Protein AF-A0A453RMB0-F1 (afdb_monomer_lite)

Radius of gyration: 61.31 Å; chains: 1; bounding box: 141×34×158 Å

pLDDT: mean 78.19, std 17.33, range [31.02, 98.12]

Structure (mmCIF, N/CA/C/O backbone):
data_AF-A0A453RMB0-F1
#
_entry.id   AF-A0A453RMB0-F1
#
loop_
_atom_site.group_PDB
_atom_site.id
_atom_site.type_symbol
_atom_site.label_atom_id
_atom_site.label_alt_id
_atom_site.label_comp_id
_atom_site.label_asym_id
_atom_site.label_entity_id
_atom_site.label_seq_id
_atom_site.pdbx_PDB_ins_code
_atom_site.Cartn_x
_atom_site.Cartn_y
_atom_site.Cartn_z
_atom_site.occupancy
_atom_site.B_iso_or_equiv
_atom_site.auth_seq_id
_atom_site.auth_comp_id
_atom_site.auth_asym_id
_atom_site.auth_atom_id
_atom_site.pdbx_PDB_model_num
ATOM 1 N N . MET A 1 1 ? -77.475 -2.002 53.578 1.00 43.16 1 MET A N 1
ATOM 2 C CA . MET A 1 1 ? -76.031 -1.971 53.265 1.00 43.16 1 MET A CA 1
ATOM 3 C C . MET A 1 1 ? -75.316 -1.692 54.575 1.00 43.16 1 MET A C 1
ATOM 5 O O . MET A 1 1 ? -75.636 -0.691 55.203 1.00 43.16 1 MET A O 1
ATOM 9 N N . ALA A 1 2 ? -74.498 -2.629 55.057 1.00 45.00 2 ALA A N 1
ATOM 10 C CA . ALA A 1 2 ? -73.791 -2.502 56.331 1.00 45.00 2 ALA A CA 1
ATOM 11 C C . ALA A 1 2 ? -72.507 -1.696 56.104 1.00 45.00 2 ALA A C 1
ATOM 13 O O . ALA A 1 2 ? -71.718 -2.042 55.230 1.00 45.00 2 ALA A O 1
ATOM 14 N N . VAL A 1 3 ? -72.341 -0.598 56.840 1.00 54.31 3 VAL A N 1
ATOM 15 C CA . VAL A 1 3 ? -71.131 0.230 56.793 1.00 54.31 3 VAL A CA 1
ATOM 16 C C . VAL A 1 3 ? -70.158 -0.338 57.831 1.00 54.31 3 VAL A C 1
ATOM 18 O O . VAL A 1 3 ? -70.545 -0.419 59.001 1.00 54.31 3 VAL A O 1
ATOM 21 N N . PRO A 1 4 ? -68.944 -0.773 57.445 1.00 63.81 4 PRO A N 1
ATOM 22 C CA . PRO A 1 4 ? -67.962 -1.275 58.403 1.00 63.81 4 PRO A CA 1
ATOM 23 C C . PRO A 1 4 ? -67.576 -0.166 59.394 1.00 63.81 4 PRO A C 1
ATOM 25 O O . PRO A 1 4 ? -67.435 0.996 59.009 1.00 63.81 4 PRO A O 1
ATOM 28 N N . GLN A 1 5 ? -67.427 -0.508 60.679 1.00 64.00 5 GLN A N 1
ATOM 29 C CA . GLN A 1 5 ? -66.925 0.442 61.674 1.00 64.00 5 GLN A CA 1
ATOM 30 C C . GLN A 1 5 ? -65.443 0.728 61.401 1.00 64.00 5 GLN A C 1
ATOM 32 O O . GLN A 1 5 ? -64.597 -0.154 61.521 1.00 64.00 5 GLN A O 1
ATOM 37 N N . VAL A 1 6 ? -65.148 1.969 61.024 1.00 72.62 6 VAL A N 1
ATOM 38 C CA . VAL A 1 6 ? -63.803 2.475 60.733 1.00 72.62 6 VAL A CA 1
ATOM 39 C C . VAL A 1 6 ? -63.556 3.727 61.575 1.00 72.62 6 VAL A C 1
ATOM 41 O O . VAL A 1 6 ? -64.503 4.460 61.884 1.00 72.62 6 VAL A O 1
ATOM 44 N N . ASP A 1 7 ? -62.303 3.970 61.972 1.00 79.44 7 ASP A N 1
ATO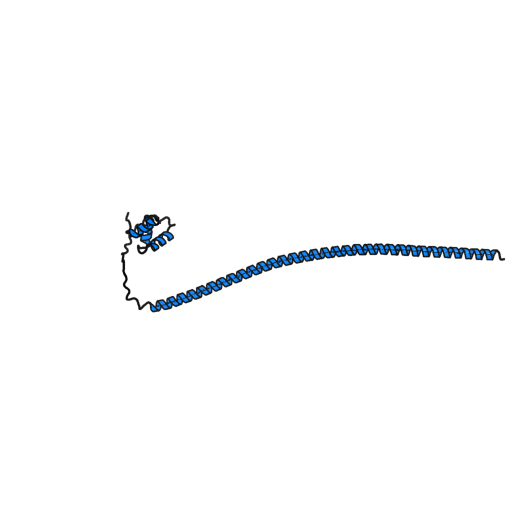M 45 C CA . ASP A 1 7 ? -61.937 5.173 62.722 1.00 79.44 7 ASP A CA 1
ATOM 46 C C . ASP A 1 7 ? -62.197 6.434 61.880 1.00 79.44 7 ASP A C 1
ATOM 48 O O . ASP A 1 7 ? -61.607 6.651 60.819 1.00 79.44 7 ASP A O 1
ATOM 52 N N . LYS A 1 8 ? -63.095 7.288 62.380 1.00 81.06 8 LYS A N 1
ATOM 53 C CA . LYS A 1 8 ? -63.504 8.532 61.719 1.00 81.06 8 LYS A CA 1
ATOM 54 C C . LYS A 1 8 ? -62.361 9.542 61.611 1.00 81.06 8 LYS A C 1
ATOM 56 O O . LYS A 1 8 ? -62.408 10.388 60.724 1.00 81.06 8 LYS A O 1
ATOM 61 N N . LYS A 1 9 ? -61.358 9.479 62.496 1.00 82.88 9 LYS A N 1
ATOM 62 C CA . LYS A 1 9 ? -60.203 10.389 62.466 1.00 82.88 9 LYS A CA 1
ATOM 63 C C . LYS A 1 9 ? -59.282 10.069 61.292 1.00 82.88 9 LYS A C 1
ATOM 65 O O . LYS A 1 9 ? -59.027 10.947 60.475 1.00 82.88 9 LYS A O 1
ATOM 70 N N . MET A 1 10 ? -58.882 8.804 61.158 1.00 82.88 10 MET A N 1
ATOM 71 C CA . MET A 1 10 ? -58.037 8.349 60.046 1.00 82.88 10 MET A CA 1
ATOM 72 C C . MET A 1 10 ? -58.751 8.486 58.698 1.00 82.88 10 MET A C 1
ATOM 74 O O . MET A 1 10 ? -58.134 8.850 57.700 1.00 82.88 10 MET A O 1
ATOM 78 N N . LEU A 1 11 ? -60.068 8.252 58.666 1.00 83.75 11 LEU A N 1
ATOM 79 C CA . LEU A 1 11 ? -60.866 8.483 57.465 1.00 83.75 11 LEU A CA 1
ATOM 80 C C . LEU A 1 11 ? -60.826 9.958 57.029 1.00 83.75 11 LEU A C 1
ATOM 82 O O . LEU A 1 11 ? -60.605 10.233 55.853 1.00 83.75 11 LEU A O 1
ATOM 86 N N . GLY A 1 12 ? -60.977 10.895 57.972 1.00 84.38 12 GLY A N 1
ATOM 87 C CA . GLY A 1 12 ? -60.901 12.330 57.688 1.00 84.38 12 GLY A CA 1
ATOM 88 C C . GLY A 1 12 ? -59.525 12.773 57.185 1.00 84.38 12 GLY A C 1
ATOM 89 O O . GLY A 1 12 ? -59.441 13.595 56.279 1.00 84.38 12 GLY A O 1
ATOM 90 N N . GLU A 1 13 ? -58.440 12.200 57.710 1.00 86.44 13 GLU A N 1
ATOM 91 C CA . GLU A 1 13 ? -57.080 12.481 57.228 1.00 86.44 13 GLU A CA 1
ATOM 92 C C . GLU A 1 13 ? -56.876 12.011 55.779 1.00 86.44 13 GLU A C 1
ATOM 94 O O . GLU A 1 13 ? -56.309 12.744 54.967 1.00 86.44 13 GLU A O 1
ATOM 99 N N . LEU A 1 14 ? -57.396 10.831 55.419 1.00 85.69 14 LEU A N 1
ATOM 100 C CA . LEU A 1 14 ? -57.357 10.320 54.042 1.00 85.69 14 LEU A CA 1
ATOM 101 C C . LEU A 1 14 ? -58.210 11.158 53.080 1.00 85.69 14 LEU A C 1
ATOM 103 O O . LEU A 1 14 ? -57.798 11.388 51.943 1.00 85.69 14 LEU A O 1
ATOM 107 N N . GLU A 1 15 ? -59.358 11.664 53.533 1.00 86.62 15 GLU A N 1
ATOM 108 C CA . GLU A 1 15 ? -60.186 12.591 52.751 1.00 86.62 15 GLU A CA 1
ATOM 109 C C . GLU A 1 15 ? -59.479 13.934 52.519 1.00 86.62 15 GLU A C 1
ATOM 111 O O . GLU A 1 15 ? -59.511 14.459 51.405 1.00 86.62 15 GLU A O 1
ATOM 116 N N . VAL A 1 16 ? -58.780 14.466 53.529 1.00 88.88 16 VAL A N 1
ATOM 117 C CA . VAL A 1 16 ? -57.965 15.689 53.398 1.00 88.88 16 VAL A CA 1
ATOM 118 C C . VAL A 1 16 ? -56.810 15.488 52.412 1.00 88.88 16 VAL A C 1
ATOM 120 O O . VAL A 1 16 ? -56.473 16.413 51.674 1.00 88.88 16 VAL A O 1
ATOM 123 N N . MET A 1 17 ? -56.239 14.281 52.347 1.00 82.81 17 MET A N 1
ATOM 124 C CA . MET A 1 17 ? -55.222 13.909 51.352 1.00 82.81 17 MET A CA 1
ATOM 125 C C . MET A 1 17 ? -55.784 13.718 49.931 1.00 82.81 17 MET A C 1
ATOM 127 O O . MET A 1 17 ? -55.011 13.589 48.984 1.00 82.81 17 MET A O 1
ATOM 131 N N . GLY A 1 18 ? -57.109 13.740 49.758 1.00 84.62 18 GLY A N 1
ATOM 132 C CA . GLY A 1 18 ? -57.772 13.631 48.458 1.00 84.62 18 GLY A CA 1
ATOM 133 C C . GLY A 1 18 ? -58.160 12.208 48.055 1.00 84.62 18 GLY A C 1
ATOM 134 O O . GLY A 1 18 ? -58.543 11.988 46.905 1.00 84.62 18 GLY A O 1
ATOM 135 N N . PHE A 1 19 ? -58.097 11.237 48.972 1.00 84.38 19 PHE A N 1
ATOM 136 C CA . PHE A 1 19 ? -58.552 9.877 48.699 1.00 84.38 19 PHE A CA 1
ATOM 137 C C . PHE A 1 19 ? -60.075 9.747 48.892 1.00 84.38 19 PHE A C 1
ATOM 139 O O . PHE A 1 19 ? -60.610 10.205 49.905 1.00 84.38 19 PHE A O 1
ATOM 146 N N . PRO A 1 20 ? -60.807 9.102 47.960 1.00 86.31 20 PRO A N 1
ATOM 147 C CA . PRO A 1 20 ? -62.247 8.895 48.097 1.00 86.31 20 PRO A CA 1
ATOM 148 C C . PRO A 1 20 ? -62.602 8.077 49.344 1.00 86.31 20 PRO A C 1
ATOM 150 O O . PRO A 1 20 ? -62.030 7.010 49.569 1.00 86.31 20 PRO A O 1
ATOM 153 N N . ALA A 1 21 ? -63.625 8.511 50.087 1.00 82.69 21 ALA A N 1
ATOM 154 C CA . ALA A 1 21 ? -64.074 7.869 51.328 1.00 82.69 21 ALA A CA 1
ATOM 155 C C . ALA A 1 21 ? -64.294 6.350 51.190 1.00 82.69 21 ALA A C 1
ATOM 157 O O . ALA A 1 21 ? -63.941 5.576 52.074 1.00 82.69 21 ALA A O 1
ATOM 158 N N . VAL A 1 22 ? -64.824 5.906 50.046 1.00 83.50 22 VAL A N 1
ATOM 159 C CA . VAL A 1 22 ? -65.083 4.488 49.745 1.00 83.50 22 VAL A CA 1
ATOM 160 C C . VAL A 1 22 ? -63.797 3.655 49.761 1.00 83.50 22 VAL A C 1
ATOM 162 O O . VAL A 1 22 ? -63.762 2.583 50.370 1.00 83.50 22 VAL A O 1
ATOM 165 N N . ARG A 1 23 ? -62.725 4.169 49.146 1.00 85.44 23 ARG A N 1
ATOM 166 C CA . ARG A 1 23 ? -61.425 3.490 49.074 1.00 85.44 23 ARG A CA 1
ATOM 167 C C . ARG A 1 23 ? -60.706 3.534 50.417 1.00 85.44 23 ARG A C 1
ATOM 169 O O . ARG A 1 23 ? -60.159 2.526 50.852 1.00 85.44 23 ARG A O 1
ATOM 176 N N . SER A 1 24 ? -60.790 4.668 51.108 1.00 86.06 24 SER A N 1
ATOM 177 C CA . SER A 1 24 ? -60.227 4.865 52.445 1.00 86.06 24 SER A CA 1
ATOM 178 C C . SER A 1 24 ? -60.826 3.900 53.473 1.00 86.06 24 SER A C 1
ATOM 180 O O . SER A 1 24 ? -60.094 3.269 54.229 1.00 86.06 24 SER A O 1
ATOM 182 N N . ILE A 1 25 ? -62.149 3.701 53.455 1.00 84.06 25 ILE A N 1
ATOM 183 C CA . ILE A 1 25 ? -62.845 2.729 54.318 1.00 84.06 25 ILE A CA 1
ATOM 184 C C . ILE A 1 25 ? -62.343 1.304 54.060 1.00 84.06 25 ILE A C 1
ATOM 186 O O . ILE A 1 25 ? -62.112 0.542 55.000 1.00 84.06 25 ILE A O 1
ATOM 190 N N . ARG A 1 26 ? -62.159 0.936 52.788 1.00 82.38 26 ARG A N 1
ATOM 191 C CA . ARG A 1 26 ? -61.667 -0.389 52.402 1.00 82.38 26 ARG A CA 1
ATOM 192 C C . ARG A 1 26 ? -60.215 -0.595 52.834 1.00 82.38 26 ARG A C 1
ATOM 194 O O . ARG A 1 26 ? -59.904 -1.623 53.431 1.00 82.38 26 ARG A O 1
ATOM 201 N N . ALA A 1 27 ? -59.359 0.393 52.599 1.00 84.12 27 ALA A N 1
ATOM 202 C CA . ALA A 1 27 ? -57.962 0.361 53.009 1.00 84.12 27 ALA A CA 1
ATOM 203 C C . ALA A 1 27 ? -57.810 0.241 54.526 1.00 84.12 27 ALA A C 1
ATOM 205 O O . ALA A 1 27 ? -57.047 -0.591 55.009 1.00 84.12 27 ALA A O 1
ATOM 206 N N . LEU A 1 28 ? -58.600 1.001 55.285 1.00 83.44 28 LEU A N 1
ATOM 207 C CA . LEU A 1 28 ? -58.613 0.936 56.745 1.00 83.44 28 LEU A CA 1
ATOM 208 C C . LEU A 1 28 ? -59.121 -0.416 57.262 1.00 83.44 28 LEU A C 1
ATOM 210 O O . LEU A 1 28 ? -58.575 -0.954 58.227 1.00 83.44 28 LEU A O 1
ATOM 214 N N . HIS A 1 29 ? -60.088 -1.018 56.568 1.00 80.88 29 HIS A N 1
ATOM 215 C CA . HIS A 1 29 ? -60.572 -2.359 56.882 1.00 80.88 29 HIS A CA 1
ATOM 216 C C . HIS A 1 29 ? -59.500 -3.446 56.668 1.00 80.88 29 HIS A C 1
ATOM 218 O O . HIS A 1 29 ? -59.352 -4.322 57.519 1.00 80.88 29 HIS A O 1
ATOM 224 N N . TYR A 1 30 ? -58.733 -3.402 55.571 1.00 78.38 30 TYR A N 1
ATOM 225 C CA . TYR A 1 30 ? -57.668 -4.386 55.308 1.00 78.38 30 TYR A CA 1
ATOM 226 C C . TYR A 1 30 ? -56.377 -4.121 56.095 1.00 78.38 30 TYR A C 1
ATOM 228 O O . TYR A 1 30 ? -55.700 -5.069 56.485 1.00 78.38 30 TYR A O 1
ATOM 236 N N . SER A 1 31 ? -56.078 -2.855 56.392 1.00 79.75 31 SER A N 1
ATOM 237 C CA . SER A 1 31 ? -54.985 -2.423 57.279 1.00 79.75 31 SER A CA 1
ATOM 238 C C . SER A 1 31 ? -55.263 -2.736 58.763 1.00 79.75 31 SER A C 1
ATOM 240 O O . SER A 1 31 ? -54.357 -2.756 59.599 1.00 79.75 31 SER A O 1
ATOM 242 N N . GLY A 1 32 ? -56.526 -3.008 59.112 1.00 73.12 32 GLY A N 1
ATOM 243 C CA . GLY A 1 32 ? -56.937 -3.362 60.469 1.00 73.12 32 GLY A CA 1
ATOM 244 C C . GLY A 1 32 ? -56.943 -2.185 61.449 1.00 73.12 32 GLY A C 1
ATOM 245 O O . GLY A 1 32 ? -56.713 -2.399 62.635 1.00 73.12 32 GLY A O 1
ATOM 246 N N . ASN A 1 33 ? -57.188 -0.957 60.968 1.00 68.94 33 ASN A N 1
ATOM 247 C CA . ASN A 1 33 ? -57.275 0.279 61.770 1.00 68.94 33 ASN A CA 1
ATOM 248 C C . ASN A 1 33 ? -56.073 0.549 62.710 1.00 68.94 33 ASN A C 1
ATOM 250 O O . ASN A 1 33 ? -56.227 1.226 63.724 1.00 68.94 33 ASN A O 1
ATOM 254 N N . SER A 1 34 ? -54.884 0.017 62.405 1.00 69.75 34 SER A N 1
ATOM 255 C CA . SER A 1 34 ? -53.714 0.096 63.297 1.00 69.75 34 SER A CA 1
ATOM 256 C C . SER A 1 34 ? -52.829 1.321 63.047 1.00 69.75 34 SER A C 1
ATOM 258 O O . SER A 1 34 ? -52.334 1.918 64.000 1.00 69.75 34 SER A O 1
ATOM 260 N N . ASN A 1 35 ? -52.638 1.715 61.784 1.00 79.69 35 ASN A N 1
ATOM 261 C CA . ASN A 1 35 ? -51.803 2.857 61.413 1.00 79.69 35 ASN A CA 1
ATOM 262 C C . ASN A 1 35 ? -52.285 3.502 60.099 1.00 79.69 35 ASN A C 1
ATOM 264 O O . ASN A 1 35 ? -52.670 2.794 59.161 1.00 79.69 35 ASN A O 1
ATOM 268 N N . LEU A 1 36 ? -52.215 4.837 60.008 1.00 82.44 36 LEU A N 1
ATOM 269 C CA . LEU A 1 36 ? -52.610 5.599 58.812 1.00 82.44 36 LEU A CA 1
ATOM 270 C C . LEU A 1 36 ? -51.742 5.232 57.598 1.00 82.44 36 LEU A C 1
ATOM 272 O O . LEU A 1 36 ? -52.258 4.942 56.522 1.00 82.44 36 LEU A O 1
ATOM 276 N N . GLU A 1 37 ? -50.423 5.181 57.785 1.00 84.31 37 GLU A N 1
ATOM 277 C CA . GLU A 1 37 ? -49.452 4.870 56.726 1.00 84.31 37 GLU A CA 1
ATOM 278 C C . GLU A 1 37 ? -49.670 3.476 56.129 1.00 84.31 37 GLU A C 1
ATOM 280 O O . GLU A 1 37 ? -49.538 3.286 54.923 1.00 84.31 37 GLU A O 1
ATOM 285 N N . SER A 1 38 ? -50.073 2.503 56.950 1.00 81.94 38 SER A N 1
ATOM 286 C CA . SER A 1 38 ? -50.384 1.146 56.490 1.00 81.94 38 SER A CA 1
ATOM 287 C C . SER A 1 38 ? -51.633 1.113 55.607 1.00 81.94 38 SER A C 1
ATOM 289 O O . SER A 1 38 ? -51.677 0.357 54.638 1.00 81.94 38 SER A O 1
ATOM 291 N N . ALA A 1 39 ? -52.624 1.966 55.890 1.00 84.50 39 ALA A N 1
ATOM 292 C CA . ALA A 1 39 ? -53.789 2.124 55.022 1.00 84.50 39 ALA A CA 1
ATOM 293 C C . ALA A 1 39 ? -53.415 2.800 53.693 1.00 84.50 39 ALA A C 1
ATOM 295 O O . ALA A 1 39 ? -53.884 2.370 52.642 1.00 84.50 39 ALA A O 1
ATOM 296 N N . ILE A 1 40 ? -52.527 3.799 53.720 1.00 84.56 40 ILE A N 1
ATOM 297 C CA . ILE A 1 40 ? -52.011 4.441 52.500 1.00 84.56 40 ILE A CA 1
ATOM 298 C C . ILE A 1 40 ? -51.230 3.432 51.652 1.00 84.56 40 ILE A C 1
ATOM 300 O O . ILE A 1 40 ? -51.472 3.335 50.454 1.00 84.56 40 ILE A O 1
ATOM 304 N N . ASN A 1 41 ? -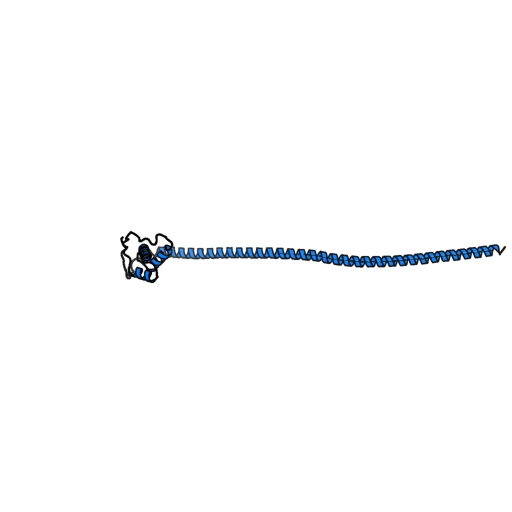50.342 2.642 52.260 1.00 86.25 41 ASN A N 1
ATOM 305 C CA . ASN A 1 41 ? -49.575 1.625 51.543 1.00 86.25 41 ASN A CA 1
ATOM 306 C C . ASN A 1 41 ? -50.495 0.594 50.873 1.00 86.25 41 ASN A C 1
ATOM 308 O O . ASN A 1 41 ? -50.326 0.291 49.696 1.00 86.25 41 ASN A O 1
ATOM 312 N N . TRP A 1 42 ? -51.527 0.127 51.584 1.00 86.62 42 TRP A N 1
ATOM 313 C CA . TRP A 1 42 ? -52.520 -0.777 51.004 1.00 86.62 42 TRP A CA 1
ATOM 314 C C . TRP A 1 42 ? -53.263 -0.136 49.825 1.00 86.62 42 TRP A C 1
ATOM 316 O O . TRP A 1 42 ? -53.485 -0.789 48.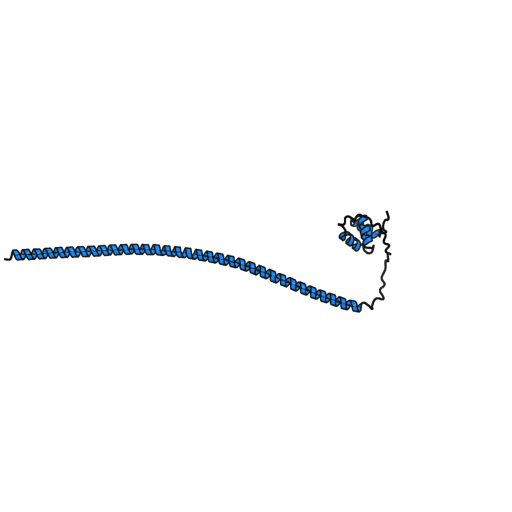807 1.00 86.62 42 TRP A O 1
ATOM 326 N N . LEU A 1 43 ? -53.624 1.145 49.947 1.00 85.56 43 LEU A N 1
ATOM 327 C CA . LEU A 1 43 ? -54.323 1.884 48.901 1.00 85.56 43 LEU A CA 1
ATOM 328 C C . LEU A 1 43 ? -53.473 2.035 47.634 1.00 85.56 43 LEU A C 1
ATOM 330 O O . LEU A 1 43 ? -54.010 1.874 46.545 1.00 85.56 43 LEU A O 1
ATOM 334 N N . LEU A 1 44 ? -52.172 2.300 47.780 1.00 84.06 44 LEU A N 1
ATOM 335 C CA . LEU A 1 44 ? -51.227 2.405 46.664 1.00 84.06 44 LEU A CA 1
ATOM 336 C C . LEU A 1 44 ? -50.991 1.055 45.980 1.00 84.06 44 LEU A C 1
ATOM 338 O O . LEU A 1 44 ? -50.939 0.983 44.758 1.00 84.06 44 LEU A O 1
ATOM 342 N N . GLU A 1 45 ? -50.888 -0.026 46.752 1.00 85.25 45 GLU A N 1
ATOM 343 C CA . GLU A 1 45 ? -50.693 -1.374 46.206 1.00 85.25 45 GLU A CA 1
ATOM 344 C C . GLU A 1 45 ? -51.906 -1.875 45.406 1.00 85.25 45 GLU A C 1
ATOM 346 O O . GLU A 1 45 ? -51.740 -2.680 44.492 1.00 85.25 45 GLU A O 1
ATOM 351 N N . HIS A 1 46 ? -53.109 -1.385 45.724 1.00 81.56 46 HIS A N 1
ATOM 352 C CA . HIS A 1 46 ? -54.373 -1.874 45.159 1.00 81.56 46 HIS A CA 1
ATOM 353 C C . HIS A 1 46 ? -55.122 -0.811 44.335 1.00 81.56 46 HIS A C 1
ATOM 355 O O . HIS A 1 46 ? -56.274 -1.022 43.960 1.00 81.56 46 HIS A O 1
ATOM 361 N N . GLU A 1 47 ? -54.500 0.333 44.016 1.00 79.94 47 GLU A N 1
ATOM 362 C CA . GLU A 1 47 ? -55.163 1.457 43.325 1.00 79.94 47 GLU A CA 1
ATOM 363 C C . GLU A 1 47 ? -55.661 1.119 41.911 1.00 79.94 47 GLU A C 1
ATOM 365 O O . GLU A 1 47 ? -56.583 1.763 41.402 1.00 79.94 47 GLU A O 1
ATOM 370 N N . SER A 1 48 ? -55.037 0.117 41.286 1.00 79.19 48 SER A N 1
ATOM 371 C CA . SER A 1 48 ? -55.314 -0.334 39.919 1.00 79.19 48 SER A CA 1
ATOM 372 C C . SER A 1 48 ? -56.383 -1.427 39.844 1.00 79.19 48 SER A C 1
ATOM 374 O O . SER A 1 48 ? -56.762 -1.828 38.740 1.00 79.19 48 SER A O 1
ATOM 376 N N . ASP A 1 49 ? -56.885 -1.904 40.985 1.00 78.69 49 ASP A N 1
ATOM 377 C CA . ASP A 1 49 ? -57.868 -2.977 41.004 1.00 78.69 49 ASP A CA 1
ATOM 378 C C . ASP A 1 49 ? -59.284 -2.433 40.727 1.00 78.69 49 ASP A C 1
ATOM 380 O O . ASP A 1 49 ? -59.761 -1.525 41.415 1.00 78.69 49 ASP A O 1
ATOM 384 N N . PRO A 1 50 ? -60.018 -2.984 39.738 1.00 71.38 50 PRO A N 1
ATOM 385 C CA . PRO A 1 50 ? -61.346 -2.495 39.354 1.00 71.38 50 PRO A CA 1
ATOM 386 C C . PRO A 1 50 ? -62.421 -2.753 40.418 1.00 71.38 50 PRO A C 1
ATOM 388 O O . PRO A 1 50 ? -63.545 -2.265 40.305 1.00 71.38 50 PRO A O 1
ATOM 391 N N . ASP A 1 51 ? -62.108 -3.548 41.439 1.00 70.62 51 ASP A N 1
ATOM 392 C CA . ASP A 1 51 ? -62.999 -3.842 42.547 1.00 70.62 51 ASP A CA 1
ATOM 393 C C . ASP A 1 51 ? -62.790 -2.899 43.741 1.00 70.62 51 ASP A C 1
ATOM 395 O O . ASP A 1 51 ? -63.616 -2.942 44.649 1.00 70.62 51 ASP A O 1
ATOM 399 N N . ILE A 1 52 ? -61.770 -2.025 43.750 1.00 72.06 52 ILE A N 1
ATOM 400 C CA . ILE A 1 52 ? -61.426 -1.148 44.887 1.00 72.06 52 ILE A CA 1
ATOM 401 C C . ILE A 1 52 ? -62.567 -0.206 45.299 1.00 72.06 52 ILE A C 1
ATOM 403 O O . ILE A 1 52 ? -62.718 0.118 46.478 1.00 72.06 52 ILE A O 1
ATOM 407 N N . ASP A 1 53 ? -63.415 0.177 44.342 1.00 73.44 53 ASP A N 1
ATOM 408 C CA . ASP A 1 53 ? -64.580 1.040 44.553 1.00 73.44 53 ASP A CA 1
ATOM 409 C C . ASP A 1 53 ? -65.797 0.280 45.129 1.00 73.44 53 ASP A C 1
ATOM 411 O O . ASP A 1 53 ? -66.843 0.876 45.396 1.00 73.44 53 ASP A O 1
ATOM 415 N N . GLN A 1 54 ? -65.683 -1.035 45.362 1.00 73.06 54 GLN A N 1
ATOM 416 C CA . GLN A 1 54 ? -66.706 -1.827 46.046 1.00 73.06 54 GLN A CA 1
ATOM 417 C C . GLN A 1 54 ? -66.472 -1.855 47.562 1.00 73.06 54 GLN A C 1
ATOM 419 O O . GLN A 1 54 ? -65.404 -2.245 48.047 1.00 73.06 54 GLN A O 1
ATOM 424 N N . LEU A 1 55 ? -67.513 -1.486 48.318 1.00 65.19 55 LEU A N 1
ATOM 425 C CA . LEU A 1 55 ? -67.534 -1.559 49.780 1.00 65.19 55 LEU A CA 1
ATOM 426 C C . LEU A 1 55 ? -67.499 -3.024 50.255 1.00 65.19 55 LEU A C 1
ATOM 428 O O . LEU A 1 55 ? -68.339 -3.819 49.822 1.00 65.19 55 LEU A O 1
ATOM 432 N N . PRO A 1 56 ? -66.585 -3.395 51.171 1.00 60.78 56 PRO A N 1
ATOM 433 C CA . PRO A 1 56 ? -66.548 -4.744 51.724 1.00 60.78 56 PRO A CA 1
ATOM 434 C C . PRO A 1 56 ? -67.805 -5.026 52.569 1.00 60.78 56 PRO A C 1
ATOM 436 O O . PRO A 1 56 ? -68.172 -4.239 53.437 1.00 60.78 56 PRO A O 1
ATOM 439 N N . LEU A 1 57 ? -68.467 -6.165 52.326 1.00 56.03 57 LEU A N 1
ATOM 440 C CA . LEU A 1 57 ? -69.724 -6.569 52.986 1.00 56.03 57 LEU A CA 1
ATOM 441 C C . LEU A 1 57 ? -69.542 -7.287 54.339 1.00 56.03 57 LEU A C 1
ATOM 443 O O . LEU A 1 57 ? -70.520 -7.782 54.900 1.00 56.03 57 LEU A O 1
ATOM 447 N N . VAL A 1 58 ? -68.321 -7.376 54.869 1.00 55.56 58 VAL A N 1
ATOM 448 C CA . VAL A 1 58 ? -68.031 -8.164 56.075 1.00 55.56 58 VAL A CA 1
ATOM 449 C C . VAL A 1 58 ? -67.416 -7.271 57.142 1.00 55.56 58 VAL A C 1
ATOM 451 O O . VAL A 1 58 ? -66.339 -6.728 56.935 1.00 55.56 58 VAL A O 1
ATOM 454 N N . SER A 1 59 ? -68.079 -7.153 58.292 1.00 46.84 59 SER A N 1
ATOM 455 C CA . SER A 1 59 ? -67.489 -6.561 59.493 1.00 46.84 59 SER A CA 1
ATOM 456 C C . SER A 1 59 ? -66.511 -7.558 60.115 1.00 46.84 59 SER A C 1
ATOM 458 O O . SER A 1 59 ? -66.940 -8.582 60.645 1.00 46.84 59 SER A O 1
ATOM 460 N N . ARG A 1 60 ? -65.205 -7.276 60.080 1.00 50.91 60 ARG A N 1
ATOM 461 C CA . ARG A 1 60 ? -64.275 -7.849 61.063 1.00 50.91 60 ARG A CA 1
ATOM 462 C C . ARG A 1 60 ? -64.228 -6.918 62.269 1.00 50.91 60 ARG A C 1
ATOM 464 O O . ARG A 1 60 ? -63.788 -5.781 62.147 1.00 50.91 60 ARG A O 1
ATOM 471 N N . GLU A 1 61 ? -64.696 -7.389 63.420 1.00 48.41 61 GLU A N 1
ATOM 472 C CA . GLU A 1 61 ? -64.419 -6.735 64.700 1.00 48.41 61 GLU A CA 1
ATOM 473 C C . GLU A 1 61 ? -62.949 -6.968 65.053 1.00 48.41 61 GLU A C 1
ATOM 475 O O . GLU A 1 61 ? -62.491 -8.109 65.131 1.00 48.41 61 GLU A O 1
ATOM 480 N N . ILE A 1 62 ? -62.206 -5.882 65.248 1.00 48.84 62 ILE A N 1
ATOM 481 C CA . ILE A 1 62 ? -60.859 -5.915 65.809 1.00 48.84 62 ILE A CA 1
ATOM 482 C C . ILE A 1 62 ? -60.862 -4.912 66.958 1.00 48.84 62 ILE A C 1
ATOM 484 O O . ILE A 1 62 ? -61.107 -3.723 66.751 1.00 48.84 62 ILE A O 1
ATOM 488 N N . SER A 1 63 ? -60.683 -5.421 68.176 1.00 41.25 63 SER A N 1
ATOM 489 C CA . SER A 1 63 ? -60.650 -4.637 69.407 1.00 41.25 63 SER A CA 1
ATOM 490 C C . SER A 1 63 ? -59.540 -3.592 69.353 1.00 41.25 63 SER A C 1
ATOM 492 O O . SER A 1 63 ? -58.379 -3.914 69.108 1.00 41.25 63 SER A O 1
ATOM 494 N N . ILE A 1 64 ? -59.910 -2.340 69.611 1.00 46.38 64 ILE A N 1
ATOM 495 C CA . ILE A 1 64 ? -58.977 -1.231 69.794 1.00 46.38 64 ILE A CA 1
ATOM 496 C C . ILE A 1 64 ? -58.400 -1.353 71.207 1.00 46.38 64 ILE A C 1
ATOM 498 O O . ILE A 1 64 ? -59.044 -0.963 72.177 1.00 46.38 64 ILE A O 1
ATOM 502 N N . GLU A 1 65 ? -57.187 -1.885 71.323 1.00 39.72 65 GLU A N 1
ATOM 503 C CA . GLU A 1 65 ? -56.353 -1.723 72.516 1.00 39.72 65 GLU A CA 1
ATOM 504 C C . GLU A 1 65 ? -55.369 -0.580 72.238 1.00 39.72 65 GLU A C 1
ATOM 506 O O . GLU A 1 65 ? -54.339 -0.749 71.586 1.00 39.72 65 GLU A O 1
ATOM 511 N N . CYS A 1 66 ? -55.721 0.619 72.707 1.00 43.25 66 CYS A N 1
ATOM 512 C CA . CYS A 1 66 ? -54.761 1.696 72.928 1.00 43.25 66 CYS A CA 1
ATOM 513 C C . CYS A 1 66 ? -53.964 1.322 74.186 1.00 43.25 66 CYS A C 1
ATOM 515 O O . CYS A 1 66 ? -54.464 1.467 75.300 1.00 43.25 66 CYS A O 1
ATOM 517 N N . GLY A 1 67 ? -52.772 0.755 73.996 1.00 32.47 67 GLY A N 1
ATOM 518 C CA . GLY A 1 67 ? -51.905 0.292 75.076 1.00 32.47 67 GLY A CA 1
ATOM 519 C C . GLY A 1 67 ? -50.708 1.213 75.268 1.00 32.47 67 GLY A C 1
ATOM 520 O O . GLY A 1 67 ? -49.739 1.133 74.515 1.00 32.47 67 GLY A O 1
ATOM 521 N N . ASP A 1 68 ? -50.785 2.066 76.290 1.00 31.02 68 ASP A N 1
ATOM 522 C CA . ASP A 1 68 ? -49.631 2.714 76.907 1.00 31.02 68 ASP A CA 1
ATOM 523 C C . ASP A 1 68 ? -48.671 1.650 77.479 1.00 31.02 68 ASP A C 1
ATOM 525 O O . ASP A 1 68 ? -49.042 0.530 77.832 1.00 31.02 68 ASP A O 1
ATOM 529 N N . THR A 1 69 ? -47.409 2.038 77.515 1.00 43.84 69 THR A N 1
ATOM 530 C CA . THR A 1 69 ? -46.208 1.323 77.927 1.00 43.84 69 THR A CA 1
ATOM 531 C C . THR A 1 69 ? -46.355 0.392 79.144 1.00 43.84 69 THR A C 1
ATOM 533 O O . THR A 1 69 ? -46.679 0.812 80.250 1.00 43.84 69 THR A O 1
ATOM 536 N N . SER A 1 70 ? -45.969 -0.882 78.988 1.00 36.78 70 SER A N 1
ATOM 537 C CA . SER A 1 70 ? -45.413 -1.669 80.098 1.00 36.78 70 SER A CA 1
ATOM 538 C C . SER A 1 70 ? -44.553 -2.825 79.583 1.00 36.78 70 SER A C 1
ATOM 540 O O . SER A 1 70 ? -45.035 -3.865 79.136 1.00 36.78 70 SER A O 1
ATOM 542 N N . ASN A 1 71 ? -43.242 -2.597 79.614 1.00 47.19 71 ASN A N 1
ATOM 543 C CA . ASN A 1 71 ? -42.221 -3.628 79.513 1.00 47.19 71 ASN A CA 1
ATOM 544 C C . ASN A 1 71 ? -42.124 -4.349 80.857 1.00 47.19 71 ASN A C 1
ATOM 546 O O . ASN A 1 71 ? -41.728 -3.719 81.826 1.00 47.19 71 ASN A O 1
ATOM 550 N N . GLU A 1 72 ? -42.353 -5.658 80.888 1.00 46.44 72 GLU A N 1
ATOM 551 C CA . GLU A 1 72 ? -41.485 -6.614 81.584 1.00 46.44 72 GLU A CA 1
ATOM 552 C C . GLU A 1 72 ? -41.966 -8.039 81.293 1.00 46.44 72 GLU A C 1
ATOM 554 O O . GLU A 1 72 ? -43.146 -8.286 81.084 1.00 46.44 72 GLU A O 1
ATOM 559 N N . VAL A 1 73 ? -41.039 -8.997 81.298 1.00 50.50 73 VAL A N 1
ATOM 560 C CA . VAL A 1 73 ? -41.259 -10.439 81.068 1.00 50.50 73 VAL A CA 1
ATOM 561 C C . VAL A 1 73 ? -41.306 -10.892 79.592 1.00 50.50 73 VAL A C 1
ATOM 563 O O . VAL A 1 73 ? -42.257 -11.513 79.120 1.00 50.50 73 VAL A O 1
ATOM 566 N N . ARG A 1 74 ? -40.190 -10.714 78.860 1.00 45.44 74 ARG A N 1
ATOM 567 C CA . ARG A 1 74 ? -39.856 -11.582 77.700 1.00 45.44 74 ARG A CA 1
ATOM 568 C C . ARG A 1 74 ? -38.365 -11.910 77.512 1.00 45.44 74 ARG A C 1
ATOM 570 O O . ARG A 1 74 ? -37.946 -12.290 76.425 1.00 45.44 74 ARG A O 1
ATOM 577 N N . ASN A 1 75 ? -37.565 -11.865 78.578 1.00 50.62 75 ASN A N 1
ATOM 578 C CA . ASN A 1 75 ? -36.095 -11.933 78.503 1.00 50.62 75 ASN A CA 1
ATOM 579 C C . ASN A 1 75 ? -35.466 -13.345 78.607 1.00 50.62 75 ASN A C 1
ATOM 581 O O . ASN A 1 75 ? -34.360 -13.473 79.120 1.00 50.62 75 ASN A O 1
ATOM 585 N N . SER A 1 76 ? -36.107 -14.426 78.135 1.00 45.03 76 SER A N 1
ATOM 586 C CA . SER A 1 76 ? -35.473 -15.771 78.195 1.00 45.03 76 SER A CA 1
ATOM 587 C C . SER A 1 76 ? -35.561 -16.640 76.931 1.00 45.03 76 SER A C 1
ATOM 589 O O . SER A 1 76 ? -34.995 -17.724 76.887 1.00 45.03 76 SER A O 1
ATOM 591 N N . ALA A 1 77 ? -36.162 -16.145 75.843 1.00 47.41 77 ALA A N 1
ATOM 592 C CA . ALA A 1 77 ? -36.114 -16.792 74.518 1.00 47.41 77 ALA A CA 1
ATOM 593 C C . ALA A 1 77 ? -35.384 -15.946 73.448 1.00 47.41 77 ALA A C 1
ATOM 595 O O . ALA A 1 77 ? -35.352 -16.309 72.271 1.00 47.41 77 ALA A O 1
ATOM 596 N N . GLN A 1 78 ? -34.810 -14.805 73.844 1.00 50.88 78 GLN A N 1
ATOM 597 C CA . GLN A 1 78 ? -34.224 -13.808 72.939 1.00 50.88 78 GLN A CA 1
ATOM 598 C C . GLN A 1 78 ? -32.745 -14.077 72.608 1.00 50.88 78 GLN A C 1
ATOM 600 O O . GLN A 1 78 ? -32.334 -13.812 71.484 1.00 50.88 78 GLN A O 1
ATOM 605 N N . GLY A 1 79 ? -31.975 -14.700 73.511 1.00 50.88 79 GLY A N 1
ATOM 606 C CA . GLY A 1 79 ? -30.525 -14.899 73.339 1.00 50.88 79 GLY A CA 1
ATOM 607 C C . GLY A 1 79 ? -30.109 -15.913 72.261 1.00 50.88 79 GLY A C 1
ATOM 608 O O . GLY A 1 79 ? -29.057 -15.767 71.653 1.00 50.88 79 GLY A O 1
ATOM 609 N N . MET A 1 80 ? -30.937 -16.923 71.958 1.00 42.47 80 MET A N 1
ATOM 610 C CA . MET A 1 80 ? -30.645 -17.855 70.852 1.00 42.47 80 MET A CA 1
ATOM 611 C C . MET A 1 80 ? -31.076 -17.306 69.484 1.00 42.47 80 MET A C 1
ATOM 613 O O . MET A 1 80 ? -30.555 -17.736 68.457 1.00 42.47 80 MET A O 1
ATOM 617 N N . ARG A 1 81 ? -32.008 -16.341 69.456 1.00 52.81 81 ARG A N 1
ATOM 618 C CA . ARG A 1 81 ? -32.442 -15.670 68.221 1.00 52.81 81 ARG A CA 1
ATOM 619 C C . ARG A 1 81 ? -31.460 -14.581 67.803 1.00 52.81 81 ARG A C 1
ATOM 621 O O . ARG A 1 81 ? -31.181 -14.492 66.619 1.00 52.81 81 ARG A O 1
ATOM 628 N N . THR A 1 82 ? -30.884 -13.829 68.742 1.00 52.34 82 THR A N 1
ATOM 629 C CA . THR A 1 82 ? -29.904 -12.771 68.441 1.00 52.34 82 THR A CA 1
ATOM 630 C C . THR A 1 82 ? -28.646 -13.325 67.782 1.00 52.34 82 THR A C 1
ATOM 632 O O . THR A 1 82 ? -28.315 -12.884 66.693 1.00 52.34 82 THR A O 1
ATOM 635 N N . HIS A 1 83 ? -28.022 -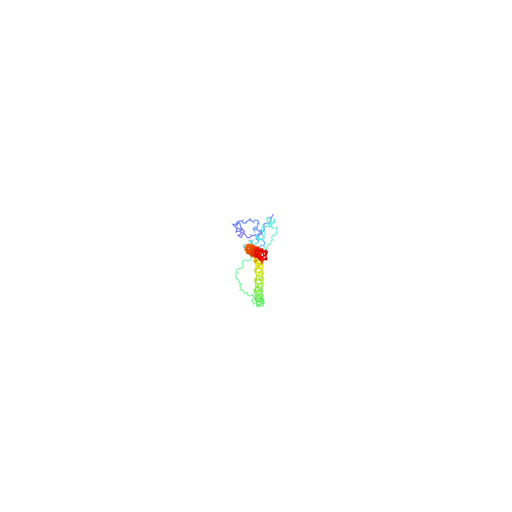14.374 68.329 1.00 54.88 83 HIS A N 1
ATOM 636 C CA . HIS A 1 83 ? -26.827 -14.967 67.710 1.00 54.88 83 HIS A CA 1
ATOM 637 C C . HIS A 1 83 ? -27.103 -15.632 66.351 1.00 54.88 83 HIS A C 1
ATOM 639 O O . HIS A 1 83 ? -26.268 -15.569 65.452 1.00 54.88 83 HIS A O 1
ATOM 645 N N . ALA A 1 84 ? -28.267 -16.266 66.171 1.00 56.81 84 ALA A N 1
ATOM 646 C CA . ALA A 1 84 ? -28.648 -16.853 64.884 1.00 56.81 84 ALA A CA 1
ATOM 647 C C . ALA A 1 84 ? -28.983 -15.785 63.826 1.00 56.81 84 ALA A C 1
ATOM 649 O O . ALA A 1 84 ? -28.776 -16.009 62.634 1.00 56.81 84 ALA A O 1
ATOM 650 N N . GLN A 1 85 ? -29.509 -14.638 64.254 1.00 59.97 85 GLN A N 1
ATOM 651 C CA . GLN A 1 85 ? -29.885 -13.519 63.395 1.00 59.97 85 GLN A CA 1
ATOM 652 C C . GLN A 1 85 ? -28.672 -12.646 63.046 1.00 59.97 85 GLN A C 1
ATOM 654 O O . GLN A 1 85 ? -28.567 -12.225 61.901 1.00 59.97 85 GLN A O 1
ATOM 659 N N . GLU A 1 86 ? -27.721 -12.494 63.971 1.00 61.12 86 GLU A N 1
ATOM 660 C CA . GLU A 1 86 ? -26.437 -11.806 63.782 1.00 61.12 86 GLU A CA 1
ATOM 661 C C . GLU A 1 86 ? -25.523 -12.576 62.818 1.00 61.12 86 GLU A C 1
ATOM 663 O O . GLU A 1 86 ? -25.045 -12.000 61.842 1.00 61.12 86 GLU A O 1
ATOM 668 N N . ARG A 1 87 ? -25.418 -13.912 62.957 1.00 59.81 87 ARG A N 1
ATOM 669 C CA . ARG A 1 87 ? -24.726 -14.740 61.951 1.00 59.81 87 ARG A CA 1
ATOM 670 C C . ARG A 1 87 ? -25.413 -14.713 60.588 1.00 59.81 87 ARG A C 1
ATOM 672 O O . ARG A 1 87 ? -24.728 -14.648 59.579 1.00 59.81 87 ARG A O 1
ATOM 679 N N . LYS A 1 88 ? -26.752 -14.710 60.526 1.00 60.28 88 LYS A N 1
ATOM 680 C CA . LYS A 1 88 ? -27.482 -14.563 59.251 1.00 60.28 88 LYS A CA 1
ATOM 681 C C . LYS A 1 88 ? -27.278 -13.190 58.612 1.00 60.28 88 LYS A C 1
ATOM 683 O O . LYS A 1 88 ? -27.235 -13.127 57.388 1.00 60.28 88 LYS A O 1
ATOM 688 N N . SER A 1 89 ? -27.167 -12.115 59.396 1.00 58.53 89 SER A N 1
ATOM 689 C CA . SER A 1 89 ? -26.873 -10.777 58.872 1.00 58.53 89 SER A CA 1
ATOM 690 C C . SER A 1 89 ? -25.418 -10.631 58.430 1.00 58.53 89 SER A C 1
ATOM 692 O O . SER A 1 89 ? -25.179 -10.025 57.394 1.00 58.53 89 SER A O 1
ATOM 694 N N . GLU A 1 90 ? -24.458 -11.233 59.138 1.00 63.12 90 GLU A N 1
ATOM 695 C CA . GLU A 1 90 ? -23.041 -11.261 58.739 1.00 63.12 90 GLU A CA 1
ATOM 696 C C . GLU A 1 90 ? -22.812 -12.138 57.498 1.00 63.12 90 GLU A C 1
ATOM 698 O O . GLU A 1 90 ? -22.088 -11.754 56.580 1.00 63.12 90 GLU A O 1
ATOM 703 N N . GLU A 1 91 ? -23.469 -13.296 57.418 1.00 60.69 91 GLU A N 1
ATOM 704 C CA . GLU A 1 91 ? -23.404 -14.212 56.273 1.00 60.69 91 GLU A CA 1
ATOM 705 C C . GLU A 1 91 ? -24.134 -13.633 55.044 1.00 60.69 91 GLU A C 1
ATOM 707 O O . GLU A 1 91 ? -23.671 -13.785 53.917 1.00 60.69 91 GLU A O 1
ATOM 712 N N . GLN A 1 92 ? -25.218 -12.867 55.237 1.00 58.88 92 GLN A N 1
ATOM 713 C CA . GLN A 1 92 ? -25.835 -12.074 54.163 1.00 58.88 92 GLN A CA 1
ATOM 714 C C . GLN A 1 92 ? -24.996 -10.858 53.752 1.00 58.88 92 GLN A C 1
ATOM 716 O O . GLN A 1 92 ? -24.954 -10.547 52.564 1.00 58.88 92 GLN A O 1
ATOM 721 N N . ALA A 1 93 ? -24.304 -10.192 54.682 1.00 67.81 93 ALA A N 1
ATOM 722 C CA . ALA A 1 93 ? -23.419 -9.066 54.373 1.00 67.81 93 ALA A CA 1
ATOM 723 C C . ALA A 1 93 ? -22.175 -9.519 53.590 1.00 67.81 93 ALA A C 1
ATOM 725 O O . ALA A 1 93 ? -21.809 -8.913 52.583 1.00 67.81 93 ALA A O 1
ATOM 726 N N . THR A 1 94 ? -21.565 -10.633 53.994 1.00 66.12 94 THR A N 1
ATOM 727 C CA . THR A 1 94 ? -20.427 -11.246 53.287 1.00 66.12 94 THR A CA 1
ATOM 728 C C . THR A 1 94 ? -20.836 -11.831 51.934 1.00 66.12 94 THR A C 1
ATOM 730 O O . THR A 1 94 ? -20.127 -11.622 50.950 1.00 66.12 94 THR A O 1
ATOM 733 N N . ALA A 1 95 ? -22.010 -12.469 51.834 1.00 70.44 95 ALA A N 1
ATOM 734 C CA . ALA A 1 95 ? -22.560 -12.928 50.557 1.00 70.44 95 ALA A CA 1
ATOM 735 C C . ALA A 1 95 ? -22.970 -11.770 49.628 1.00 70.44 95 ALA A C 1
ATOM 737 O O . ALA A 1 95 ? -22.850 -11.896 48.410 1.00 70.44 95 ALA A O 1
ATOM 738 N N . GLY A 1 96 ? -23.451 -10.648 50.174 1.00 73.62 96 GLY A N 1
ATOM 739 C CA . GLY A 1 96 ? -23.718 -9.419 49.422 1.00 73.62 96 GLY A CA 1
ATOM 740 C C . GLY A 1 96 ? -22.434 -8.843 48.828 1.00 73.62 96 GLY A C 1
ATOM 741 O O . GLY A 1 96 ? -22.346 -8.654 47.618 1.00 73.62 96 GLY A O 1
ATOM 742 N N . SER A 1 97 ? -21.396 -8.702 49.652 1.00 75.19 97 SER A N 1
ATOM 743 C CA . SER A 1 97 ? -20.095 -8.180 49.225 1.00 75.19 97 SER A CA 1
ATOM 744 C C . SER A 1 97 ? -19.394 -9.092 48.200 1.00 75.19 97 SER A C 1
ATOM 746 O O . SER A 1 97 ? -18.872 -8.613 47.196 1.00 75.19 97 SER A O 1
ATOM 748 N N . GLN A 1 98 ? -19.461 -10.423 48.356 1.00 73.75 98 GLN A N 1
ATOM 749 C CA . GLN A 1 98 ? -18.951 -11.367 47.345 1.00 73.75 98 GLN A CA 1
ATOM 750 C C . GLN A 1 98 ? -19.681 -11.270 45.997 1.00 73.75 98 GLN A C 1
ATOM 752 O O . GLN A 1 98 ? -19.052 -11.414 44.944 1.00 73.75 98 GLN A O 1
ATOM 757 N N . LYS A 1 99 ? -21.000 -11.035 46.004 1.00 79.19 99 LYS A N 1
ATOM 758 C CA . LYS A 1 99 ? -21.785 -10.852 44.773 1.00 79.19 99 LYS A CA 1
ATOM 759 C C . LYS A 1 99 ? -21.426 -9.553 44.063 1.00 79.19 99 LYS A C 1
ATOM 761 O O . LYS A 1 99 ? -21.303 -9.576 42.842 1.00 79.19 99 LYS A O 1
ATOM 766 N N . GLU A 1 100 ? -21.210 -8.472 44.810 1.00 81.12 100 GLU A N 1
ATOM 767 C CA . GLU A 1 100 ? -20.748 -7.193 44.261 1.00 81.12 100 GLU A CA 1
ATOM 768 C C . GLU A 1 100 ? -19.362 -7.328 43.621 1.00 81.12 100 GLU A C 1
ATOM 770 O O . GLU A 1 100 ? -19.189 -6.943 42.469 1.00 81.12 100 GLU A O 1
ATOM 775 N N . ILE A 1 101 ? -18.405 -7.983 44.287 1.00 80.38 101 ILE A N 1
ATOM 776 C CA . ILE A 1 101 ? -17.070 -8.251 43.720 1.00 80.38 101 ILE A CA 1
ATOM 777 C C . ILE A 1 101 ? -17.177 -9.082 42.430 1.00 80.38 101 ILE A C 1
ATOM 779 O O . ILE A 1 101 ? -16.578 -8.736 41.415 1.00 80.38 101 ILE A O 1
ATOM 783 N N . SER A 1 102 ? -18.006 -10.133 42.433 1.00 81.38 102 SER A N 1
ATOM 784 C CA . SER A 1 102 ? -18.224 -11.004 41.264 1.00 81.38 102 SER A CA 1
ATOM 785 C C . SER A 1 102 ? -18.962 -10.313 40.110 1.00 81.38 102 SER A C 1
ATOM 787 O O . SER A 1 102 ? -18.932 -10.791 38.972 1.00 81.38 102 SER A O 1
ATOM 789 N N . GLN A 1 103 ? -19.725 -9.258 40.400 1.00 87.00 103 GLN A N 1
ATOM 790 C CA . GLN A 1 103 ? -20.382 -8.430 39.394 1.00 87.00 103 GLN A CA 1
ATOM 791 C C . GLN A 1 103 ? -19.385 -7.439 38.795 1.00 87.00 103 GLN A C 1
ATOM 793 O O . GLN A 1 103 ? -19.247 -7.404 37.576 1.00 87.00 103 GLN A O 1
ATOM 798 N N . VAL A 1 104 ? -18.639 -6.724 39.640 1.00 88.62 104 VAL A N 1
ATOM 799 C CA . VAL A 1 104 ? -17.587 -5.791 39.217 1.00 88.62 104 VAL A CA 1
ATOM 800 C C . VAL A 1 104 ? -16.536 -6.504 38.366 1.00 88.62 104 VAL A C 1
ATOM 802 O O . VAL A 1 104 ? -16.159 -6.001 37.316 1.00 88.62 104 VAL A O 1
ATOM 805 N N . GLU A 1 105 ? -16.109 -7.711 38.740 1.00 86.69 105 GLU A N 1
ATOM 806 C CA . GLU A 1 105 ? -15.150 -8.497 37.954 1.00 86.69 105 GLU A CA 1
ATOM 807 C C . GLU A 1 105 ? -15.699 -8.882 36.568 1.00 86.69 105 GLU A C 1
ATOM 809 O O . GLU A 1 105 ? -14.993 -8.786 35.565 1.00 86.69 105 GLU A O 1
ATOM 814 N N . ARG A 1 106 ? -16.984 -9.251 36.473 1.00 85.44 106 ARG A N 1
ATOM 815 C CA . ARG A 1 106 ? -17.643 -9.503 35.178 1.00 85.44 106 ARG A CA 1
ATOM 816 C C . ARG A 1 106 ? -17.729 -8.246 34.318 1.00 85.44 106 ARG A C 1
ATOM 818 O O . ARG A 1 106 ? -17.537 -8.340 33.110 1.00 85.44 106 ARG A O 1
ATOM 825 N N . GLU A 1 107 ? -18.010 -7.098 34.922 1.00 85.62 107 GLU A N 1
ATOM 826 C CA . GLU A 1 107 ? -18.080 -5.809 34.229 1.00 85.62 107 GLU A CA 1
ATOM 827 C C . GLU A 1 107 ? -16.697 -5.341 33.749 1.00 85.62 107 GLU A C 1
ATOM 829 O O . GLU A 1 107 ? -16.568 -4.863 32.623 1.00 85.62 107 GLU A O 1
ATOM 834 N N . LEU A 1 108 ? -15.644 -5.535 34.549 1.00 84.88 108 LEU A N 1
ATOM 835 C CA . LEU A 1 108 ? -14.261 -5.253 34.153 1.00 84.88 108 LEU A CA 1
ATOM 836 C C . LEU A 1 108 ? -13.825 -6.140 32.983 1.00 84.88 108 LEU A C 1
ATOM 838 O O . LEU A 1 108 ? -13.360 -5.619 31.973 1.00 84.88 108 LEU A O 1
ATOM 842 N N . ASN A 1 109 ? -14.074 -7.448 33.066 1.00 84.81 109 ASN A N 1
ATOM 843 C CA . ASN A 1 109 ? -13.763 -8.386 31.985 1.00 84.81 109 ASN A CA 1
ATOM 844 C C . ASN A 1 109 ? -14.540 -8.066 30.691 1.00 84.81 109 ASN A C 1
ATOM 846 O O . ASN A 1 109 ? -14.006 -8.205 29.591 1.00 84.81 109 ASN A O 1
ATOM 850 N N . ALA A 1 110 ? -15.797 -7.616 30.796 1.00 87.44 110 ALA A N 1
ATOM 851 C CA . ALA A 1 110 ? -16.584 -7.183 29.640 1.00 87.44 110 ALA A CA 1
ATOM 852 C C . ALA A 1 110 ? -16.011 -5.907 28.996 1.00 87.44 110 ALA A C 1
ATOM 854 O O . ALA A 1 110 ? -15.859 -5.850 27.776 1.00 87.44 110 ALA A O 1
ATOM 855 N N . ASN A 1 111 ? -15.629 -4.916 29.807 1.00 88.56 111 ASN A N 1
ATOM 856 C CA . ASN A 1 111 ? -14.993 -3.688 29.325 1.00 88.56 111 ASN A CA 1
ATOM 857 C C . ASN A 1 111 ? -13.629 -3.954 28.665 1.00 88.56 111 ASN A C 1
ATOM 859 O O . ASN A 1 111 ? -13.324 -3.352 27.636 1.00 88.56 111 ASN A O 1
ATOM 863 N N . GLU A 1 112 ? -12.823 -4.870 29.213 1.00 88.62 112 GLU A N 1
ATOM 864 C CA . GLU A 1 112 ? -11.557 -5.297 28.601 1.00 88.62 112 GLU A CA 1
ATOM 865 C C . GLU A 1 112 ? -11.783 -5.953 27.235 1.00 88.62 112 GLU A C 1
ATOM 867 O O . GLU A 1 112 ? -11.082 -5.638 26.272 1.00 88.62 112 GLU A O 1
ATOM 872 N N . HIS A 1 113 ? -12.805 -6.803 27.107 1.00 87.06 113 HIS A N 1
ATOM 873 C CA . HIS A 1 113 ? -13.141 -7.426 25.829 1.00 87.06 113 HIS A CA 1
ATOM 874 C C . HIS A 1 113 ? -13.567 -6.397 24.768 1.00 87.06 113 HIS A C 1
ATOM 876 O O . HIS A 1 113 ? -13.130 -6.468 23.616 1.00 87.06 113 HIS A O 1
ATOM 882 N N . GLU A 1 114 ? -14.355 -5.391 25.157 1.00 89.12 114 GLU A N 1
ATOM 883 C CA . GLU A 1 114 ? -14.725 -4.288 24.265 1.00 89.12 114 GLU A CA 1
ATOM 884 C C . GLU A 1 114 ? -13.519 -3.435 23.836 1.00 89.12 114 GLU A C 1
ATOM 886 O O . GLU A 1 114 ? -13.421 -3.027 22.675 1.00 89.12 114 GLU A O 1
ATOM 891 N N . GLU A 1 115 ? -12.591 -3.150 24.752 1.00 90.88 115 GLU A N 1
ATOM 892 C CA . GLU A 1 115 ? -11.327 -2.460 24.459 1.00 90.88 115 GLU A CA 1
ATOM 893 C C . GLU A 1 115 ? -10.474 -3.251 23.458 1.00 90.88 115 GLU A C 1
ATOM 895 O O . GLU A 1 115 ? -9.960 -2.688 22.482 1.00 90.88 115 GLU A O 1
ATOM 900 N N . GLU A 1 116 ? -10.358 -4.565 23.648 1.00 92.31 116 GLU A N 1
ATOM 901 C CA . GLU A 1 116 ? -9.659 -5.449 22.720 1.00 92.31 116 GLU A CA 1
ATOM 902 C C . GLU A 1 116 ? -10.297 -5.448 21.330 1.00 92.31 116 GLU A C 1
ATOM 904 O O . GLU A 1 116 ? -9.581 -5.392 20.326 1.00 92.31 116 GLU A O 1
ATOM 909 N N . ASP A 1 117 ? -11.625 -5.461 21.245 1.00 92.06 117 ASP A N 1
ATOM 910 C CA . ASP A 1 117 ? -12.344 -5.390 19.975 1.00 92.06 117 ASP A CA 1
ATOM 911 C C . ASP A 1 117 ? -12.122 -4.055 19.265 1.00 92.06 117 ASP A C 1
ATOM 913 O O . ASP A 1 117 ? -11.802 -4.030 18.070 1.00 92.06 117 ASP A O 1
ATOM 917 N N . ARG A 1 118 ? -12.169 -2.936 19.996 1.00 93.69 118 ARG A N 1
ATOM 918 C CA . ARG A 1 118 ? -11.810 -1.611 19.458 1.00 93.69 118 ARG A CA 1
ATOM 919 C C . ARG A 1 118 ? -10.373 -1.610 18.934 1.00 93.69 118 ARG A C 1
ATOM 921 O O . ARG A 1 118 ? -10.110 -1.112 17.836 1.00 93.69 118 ARG A O 1
ATOM 928 N N . LYS A 1 119 ? -9.443 -2.223 19.670 1.00 96.19 119 LYS A N 1
ATOM 929 C CA . LYS A 1 119 ? -8.035 -2.348 19.272 1.00 96.19 119 LYS A CA 1
ATOM 930 C C . LYS A 1 119 ? -7.863 -3.223 18.027 1.00 96.19 119 LYS A C 1
ATOM 932 O O . LYS A 1 119 ? -7.106 -2.840 17.132 1.00 96.19 119 LYS A O 1
ATOM 937 N N . ARG A 1 120 ? -8.587 -4.344 17.918 1.00 95.00 120 ARG A N 1
ATOM 938 C CA . ARG A 1 120 ? -8.617 -5.212 16.725 1.00 95.00 120 ARG A CA 1
ATOM 939 C C . ARG A 1 120 ? -9.106 -4.447 15.495 1.00 95.00 120 ARG A C 1
ATOM 941 O O . ARG A 1 120 ? -8.451 -4.484 14.453 1.00 95.00 120 ARG A O 1
ATOM 948 N N . VAL A 1 121 ? -10.201 -3.698 15.620 1.00 94.88 121 VAL A N 1
ATOM 949 C CA . VAL A 1 121 ? -10.767 -2.898 14.521 1.00 94.88 121 VAL A CA 1
ATOM 950 C C . VAL A 1 121 ? -9.786 -1.821 14.052 1.00 94.88 121 VAL A C 1
ATOM 952 O O . VAL A 1 121 ? -9.527 -1.692 12.852 1.00 94.88 121 VAL A O 1
ATOM 955 N N . LEU A 1 122 ? -9.178 -1.081 14.982 1.00 93.50 122 LEU A N 1
ATOM 956 C CA . LEU A 1 122 ? -8.181 -0.060 14.651 1.00 93.50 122 LEU A CA 1
ATOM 957 C C . LE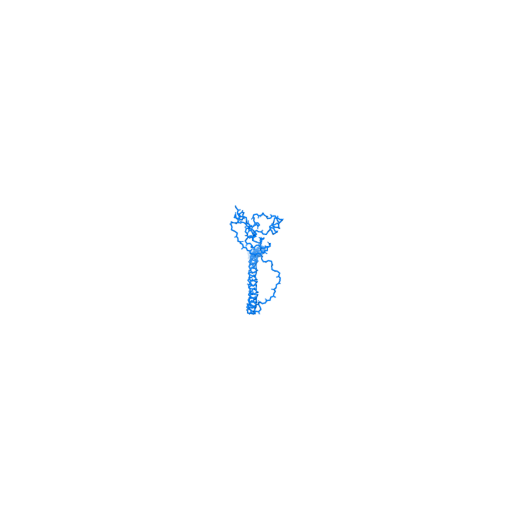U A 1 122 ? -6.928 -0.664 13.999 1.00 93.50 122 LEU A C 1
ATOM 959 O O . LEU A 1 122 ? -6.402 -0.093 13.039 1.00 93.50 122 LEU A O 1
ATOM 963 N N . ALA A 1 123 ? -6.469 -1.827 14.470 1.00 94.88 123 ALA A N 1
ATOM 964 C CA . ALA A 1 123 ? -5.331 -2.538 13.891 1.00 94.88 123 ALA A CA 1
ATOM 965 C C . ALA A 1 123 ? -5.606 -2.985 12.447 1.00 94.88 123 ALA A C 1
ATOM 967 O O . ALA A 1 123 ? -4.762 -2.774 11.574 1.00 94.88 123 ALA A O 1
ATOM 968 N N . LEU A 1 124 ? -6.800 -3.520 12.169 1.00 94.31 124 LEU A N 1
ATOM 969 C CA . LEU A 1 124 ? -7.224 -3.877 10.811 1.00 94.31 124 LEU A CA 1
ATOM 970 C C . LEU A 1 124 ? -7.247 -2.653 9.890 1.00 94.31 124 LEU A C 1
ATOM 972 O O . LEU A 1 124 ? -6.713 -2.696 8.781 1.00 94.31 124 LEU A O 1
ATOM 976 N N . HIS A 1 125 ? -7.810 -1.538 10.358 1.00 95.06 125 HIS A N 1
ATOM 977 C CA . HIS A 1 125 ? -7.899 -0.316 9.561 1.00 95.06 125 HIS A CA 1
ATOM 978 C C . HIS A 1 125 ? -6.519 0.297 9.283 1.00 95.06 125 HIS A C 1
ATOM 980 O O . HIS A 1 125 ? -6.261 0.786 8.180 1.00 95.06 125 HIS A O 1
ATOM 986 N N . LYS A 1 126 ? -5.608 0.246 10.263 1.00 96.44 126 LYS A N 1
ATOM 987 C CA . LYS A 1 126 ? -4.215 0.670 10.095 1.00 96.44 126 LYS A CA 1
ATOM 988 C C . LYS A 1 126 ? -3.479 -0.229 9.104 1.00 96.44 126 LYS A C 1
ATOM 990 O O . LYS A 1 126 ? -2.925 0.286 8.143 1.00 96.44 126 LYS A O 1
ATOM 995 N N . SER A 1 127 ? -3.568 -1.551 9.261 1.00 93.62 127 SER A N 1
ATOM 996 C CA . SER A 1 127 ? -2.940 -2.503 8.339 1.00 93.62 127 SER A CA 1
ATOM 997 C C . SER A 1 127 ? -3.446 -2.338 6.905 1.00 93.62 127 SER A C 1
ATOM 999 O O . SER A 1 127 ? -2.654 -2.428 5.971 1.00 93.62 127 SER A O 1
ATOM 1001 N N . LYS A 1 128 ? -4.745 -2.076 6.715 1.00 95.31 128 LYS A N 1
ATOM 1002 C CA . LYS A 1 128 ? -5.318 -1.816 5.390 1.00 95.31 128 LYS A CA 1
ATOM 1003 C C . LYS A 1 128 ? -4.738 -0.544 4.767 1.00 95.31 128 LYS A C 1
ATOM 1005 O O . LYS A 1 128 ? -4.304 -0.583 3.620 1.00 95.31 128 LYS A O 1
ATOM 1010 N N . ARG A 1 129 ? -4.670 0.558 5.527 1.00 95.06 129 ARG A N 1
ATOM 1011 C CA . ARG A 1 129 ? -4.055 1.809 5.050 1.00 95.06 129 ARG A CA 1
ATOM 1012 C C . ARG A 1 129 ? -2.570 1.649 4.740 1.00 95.06 129 ARG A C 1
ATOM 1014 O O . ARG A 1 129 ? -2.129 2.148 3.712 1.00 95.06 129 ARG A O 1
ATOM 1021 N N . ASP A 1 130 ? -1.825 0.937 5.581 1.00 93.12 130 ASP A N 1
ATOM 1022 C CA . ASP A 1 130 ? -0.393 0.708 5.380 1.00 93.12 130 ASP A CA 1
ATOM 1023 C C . ASP A 1 130 ? -0.143 -0.140 4.121 1.00 93.12 130 ASP A C 1
ATOM 1025 O O . ASP A 1 130 ? 0.803 0.108 3.375 1.00 93.12 130 ASP A O 1
ATOM 1029 N N . GLU A 1 131 ? -0.995 -1.129 3.839 1.00 94.25 131 GLU A N 1
ATOM 1030 C CA . GLU A 1 131 ? -0.880 -1.948 2.628 1.00 94.25 131 GLU A CA 1
ATOM 1031 C C . GLU A 1 131 ? -1.263 -1.166 1.364 1.00 94.25 131 GLU A C 1
ATOM 1033 O O . GLU A 1 131 ? -0.566 -1.226 0.346 1.00 94.25 131 GLU A O 1
ATOM 1038 N N . GLU A 1 132 ? -2.314 -0.347 1.442 1.00 93.69 132 GLU A N 1
ATOM 1039 C CA . GLU A 1 132 ? -2.668 0.603 0.387 1.00 93.69 132 GLU A CA 1
ATOM 1040 C C . GLU A 1 132 ? -1.523 1.598 0.136 1.00 93.69 132 GLU A C 1
ATOM 1042 O O . GLU A 1 132 ? -1.145 1.832 -1.011 1.00 93.69 132 GLU A O 1
ATOM 1047 N N . GLU A 1 133 ? -0.898 2.139 1.179 1.00 94.69 133 GLU A N 1
ATOM 1048 C CA . GLU A 1 133 ? 0.232 3.058 1.051 1.00 94.69 133 GLU A CA 1
ATOM 1049 C C . GLU A 1 133 ? 1.464 2.382 0.441 1.00 94.69 133 GLU A C 1
ATOM 1051 O O . GLU A 1 133 ? 2.082 2.946 -0.465 1.00 94.69 133 GLU A O 1
ATOM 1056 N N . LYS A 1 134 ? 1.780 1.143 0.832 1.00 95.94 134 LYS A N 1
ATOM 1057 C CA . LYS A 1 134 ? 2.846 0.356 0.194 1.00 95.94 134 LYS A CA 1
ATOM 1058 C C . LYS A 1 134 ? 2.555 0.099 -1.278 1.00 95.94 134 LYS A C 1
ATOM 1060 O O . LYS A 1 134 ? 3.458 0.255 -2.098 1.00 95.94 134 LYS A O 1
ATOM 1065 N N . SER A 1 135 ? 1.325 -0.274 -1.639 1.00 93.19 135 SER A N 1
ATOM 1066 C CA . SER A 1 135 ? 0.960 -0.507 -3.043 1.00 93.19 135 SER A CA 1
ATOM 1067 C C . SER A 1 135 ? 1.120 0.770 -3.879 1.00 93.19 135 SER A C 1
ATOM 1069 O O . SER A 1 135 ? 1.739 0.747 -4.944 1.00 93.19 135 SER A O 1
ATOM 1071 N N . ARG A 1 136 ? 0.696 1.919 -3.341 1.00 94.88 136 ARG A N 1
ATOM 1072 C CA . ARG A 1 136 ? 0.897 3.241 -3.954 1.00 94.88 136 ARG A CA 1
ATOM 1073 C C . ARG A 1 136 ? 2.375 3.620 -4.036 1.00 94.88 136 ARG A C 1
ATOM 1075 O O . ARG A 1 136 ? 2.805 4.185 -5.041 1.00 94.88 136 ARG A O 1
ATOM 1082 N N . GLY A 1 137 ? 3.153 3.294 -3.007 1.00 94.25 137 GLY A N 1
ATOM 1083 C CA . GLY A 1 137 ? 4.600 3.486 -2.969 1.00 94.25 137 GLY A CA 1
ATOM 1084 C C . GLY A 1 137 ? 5.317 2.687 -4.056 1.00 94.25 137 GLY A C 1
ATOM 1085 O O . GLY A 1 137 ? 6.157 3.243 -4.761 1.00 94.25 137 GLY A O 1
ATOM 1086 N N . ARG A 1 138 ? 4.927 1.422 -4.271 1.00 96.31 138 ARG A N 1
ATOM 1087 C CA . ARG A 1 138 ? 5.453 0.583 -5.362 1.00 96.31 138 ARG A CA 1
ATOM 1088 C C . ARG A 1 138 ? 5.163 1.196 -6.729 1.00 96.31 138 ARG A C 1
ATOM 1090 O O . ARG A 1 138 ? 6.091 1.348 -7.514 1.00 96.31 138 ARG A O 1
ATOM 1097 N N . ILE A 1 139 ? 3.921 1.622 -6.977 1.00 95.25 139 ILE A N 1
ATOM 1098 C CA . ILE A 1 139 ? 3.535 2.263 -8.247 1.00 95.25 139 ILE A CA 1
ATOM 1099 C C . ILE A 1 139 ? 4.349 3.541 -8.481 1.00 95.25 139 ILE A C 1
ATOM 1101 O O . ILE A 1 139 ? 4.872 3.753 -9.572 1.00 95.25 139 ILE A O 1
ATOM 1105 N N . ARG A 1 140 ? 4.505 4.393 -7.458 1.00 94.81 140 ARG A N 1
ATOM 1106 C CA . ARG A 1 140 ? 5.313 5.618 -7.566 1.00 94.81 140 ARG A CA 1
ATOM 1107 C C . ARG A 1 140 ? 6.774 5.311 -7.900 1.00 94.81 140 ARG A C 1
ATOM 1109 O O . ARG A 1 140 ? 7.332 5.964 -8.778 1.00 94.81 140 ARG A O 1
ATOM 1116 N N . ASN A 1 141 ? 7.376 4.346 -7.206 1.00 96.75 141 ASN A N 1
ATOM 1117 C CA . ASN A 1 141 ? 8.765 3.954 -7.440 1.00 96.75 141 ASN A CA 1
ATOM 1118 C C . ASN A 1 141 ? 8.946 3.382 -8.848 1.00 96.75 141 ASN A C 1
ATOM 1120 O O . ASN A 1 141 ? 9.890 3.761 -9.532 1.00 96.75 141 ASN A O 1
ATOM 1124 N N . GLN A 1 142 ? 8.010 2.548 -9.305 1.00 96.62 142 GLN A N 1
ATOM 1125 C CA . GLN A 1 142 ? 8.029 1.993 -10.654 1.00 96.62 142 GLN A CA 1
ATOM 1126 C C . GLN A 1 142 ? 7.929 3.091 -11.717 1.00 96.62 142 GLN A C 1
ATOM 1128 O O . GLN A 1 142 ? 8.749 3.139 -12.621 1.00 96.62 142 GLN A O 1
ATOM 1133 N N . LEU A 1 143 ? 7.019 4.058 -11.557 1.00 97.12 143 LEU A N 1
ATOM 1134 C CA . LEU A 1 143 ? 6.931 5.206 -12.468 1.00 97.12 143 LEU A CA 1
ATOM 1135 C C . LEU A 1 143 ? 8.207 6.058 -12.485 1.00 97.12 143 LEU A C 1
ATOM 1137 O O . LEU A 1 143 ? 8.573 6.620 -13.520 1.00 97.12 143 LEU A O 1
ATOM 1141 N N . GLN A 1 144 ? 8.871 6.207 -11.337 1.00 96.06 144 GLN A N 1
ATOM 1142 C CA . GLN A 1 144 ? 10.137 6.928 -11.260 1.00 96.06 144 GLN A CA 1
ATOM 1143 C C . GLN A 1 144 ? 11.252 6.176 -11.990 1.00 96.06 144 GLN A C 1
ATOM 1145 O O . GLN A 1 144 ? 12.065 6.820 -12.658 1.00 96.06 144 GLN A O 1
ATOM 1150 N N . GLU A 1 145 ? 11.272 4.849 -11.885 1.00 96.19 145 GLU A N 1
ATOM 1151 C CA . GLU A 1 145 ? 12.243 4.004 -12.570 1.00 96.19 145 GLU A CA 1
ATOM 1152 C C . GLU A 1 145 ? 11.988 3.971 -14.077 1.00 96.19 145 GLU A C 1
ATOM 1154 O O . GLU A 1 145 ? 12.883 4.346 -14.825 1.00 96.19 145 GLU A O 1
ATOM 1159 N N . ASP A 1 146 ? 10.751 3.741 -14.527 1.00 97.19 146 ASP A N 1
ATOM 1160 C CA . ASP A 1 146 ? 10.362 3.845 -15.941 1.00 97.19 146 ASP A CA 1
ATOM 1161 C C . ASP A 1 146 ? 10.775 5.204 -16.532 1.00 97.19 146 ASP A C 1
ATOM 1163 O O . ASP A 1 146 ? 11.265 5.311 -17.658 1.00 97.19 146 ASP A O 1
ATOM 1167 N N . LYS A 1 147 ? 10.613 6.292 -15.766 1.00 97.94 147 LYS A N 1
ATOM 1168 C CA . LYS A 1 147 ? 11.060 7.623 -16.194 1.00 97.94 147 LYS A CA 1
ATOM 1169 C C . LYS A 1 147 ? 12.583 7.690 -16.350 1.00 97.94 147 LYS A C 1
ATOM 1171 O O . LYS A 1 147 ? 13.053 8.297 -17.314 1.00 97.94 147 LYS A O 1
ATOM 1176 N N . ARG A 1 148 ? 13.352 7.117 -15.420 1.00 97.62 148 ARG A N 1
ATOM 1177 C CA . ARG A 1 148 ? 14.823 7.058 -15.500 1.00 97.62 148 ARG A CA 1
ATOM 1178 C C . ARG A 1 148 ? 15.277 6.195 -16.667 1.00 97.62 148 ARG A C 1
ATOM 1180 O O . ARG A 1 148 ? 16.127 6.647 -17.427 1.00 97.62 148 ARG A O 1
ATOM 1187 N N . GLU A 1 149 ? 14.668 5.031 -16.855 1.00 97.25 149 GLU A N 1
ATOM 1188 C CA . GLU A 1 149 ? 14.941 4.125 -17.967 1.00 97.25 149 GLU A CA 1
ATOM 1189 C C . GLU A 1 149 ? 14.691 4.809 -19.308 1.00 97.25 149 GLU A C 1
ATOM 1191 O O . GLU A 1 149 ? 15.551 4.780 -20.181 1.00 97.25 149 GLU A O 1
ATOM 1196 N N . ARG A 1 150 ? 13.572 5.530 -19.466 1.00 98.00 150 ARG A N 1
ATOM 1197 C CA . ARG A 1 150 ? 13.299 6.289 -20.700 1.00 98.00 150 ARG A CA 1
ATOM 1198 C C . ARG A 1 150 ? 14.339 7.372 -20.965 1.00 98.00 150 ARG A C 1
ATOM 1200 O O . ARG A 1 150 ? 14.713 7.589 -22.117 1.00 98.00 150 ARG A O 1
ATOM 1207 N N . ILE A 1 151 ? 14.805 8.057 -19.921 1.00 97.44 151 ILE A N 1
ATOM 1208 C CA . ILE A 1 151 ? 15.871 9.059 -20.046 1.00 97.44 151 ILE A CA 1
ATOM 1209 C C . ILE A 1 151 ? 17.191 8.387 -20.429 1.00 97.44 151 ILE A C 1
ATOM 1211 O O . ILE A 1 151 ? 17.900 8.904 -21.291 1.00 97.44 151 ILE A O 1
ATOM 1215 N N . GLN A 1 152 ? 17.523 7.255 -19.810 1.00 97.56 152 GLN A N 1
ATOM 1216 C CA . GLN A 1 152 ? 18.753 6.528 -20.097 1.00 97.56 152 GLN A CA 1
ATOM 1217 C C . GLN A 1 152 ? 18.740 5.960 -21.517 1.00 97.56 152 GLN A C 1
ATOM 1219 O O . GLN A 1 152 ? 19.646 6.255 -22.287 1.00 97.56 152 GLN A O 1
ATOM 1224 N N . ALA A 1 153 ? 17.662 5.291 -21.920 1.00 97.94 153 ALA A N 1
ATOM 1225 C CA . ALA A 1 153 ? 17.489 4.781 -23.274 1.00 97.94 153 ALA A CA 1
ATOM 1226 C C . ALA A 1 153 ? 17.594 5.896 -24.327 1.00 97.94 153 ALA A C 1
ATOM 1228 O O . ALA A 1 153 ? 18.218 5.713 -25.369 1.00 97.94 153 ALA A O 1
ATOM 1229 N N . ALA A 1 154 ? 17.039 7.084 -24.058 1.00 97.75 154 ALA A N 1
ATOM 1230 C CA . ALA A 1 154 ? 17.191 8.225 -24.959 1.00 97.75 154 ALA A CA 1
ATOM 1231 C C . ALA A 1 154 ? 18.657 8.678 -25.093 1.00 97.75 154 ALA A C 1
ATOM 1233 O O . ALA A 1 154 ? 19.095 9.010 -26.196 1.00 97.75 154 ALA A O 1
ATOM 1234 N N . LYS A 1 155 ? 19.429 8.675 -23.997 1.00 98.12 155 LYS A N 1
ATOM 1235 C CA . LYS A 1 155 ? 20.871 8.968 -24.036 1.00 98.12 155 LYS A CA 1
ATOM 1236 C C . LYS A 1 155 ? 21.630 7.907 -24.827 1.00 98.12 155 LYS A C 1
ATOM 1238 O O . LYS A 1 155 ? 22.409 8.273 -25.702 1.00 98.12 155 LYS A O 1
ATOM 1243 N N . ASP A 1 156 ? 21.341 6.633 -24.586 1.00 97.75 156 ASP A N 1
ATOM 1244 C CA . ASP A 1 156 ? 21.994 5.513 -25.266 1.00 97.75 156 ASP A CA 1
ATOM 1245 C C . ASP A 1 156 ? 21.731 5.559 -26.779 1.00 97.75 156 ASP A C 1
ATOM 1247 O O . ASP A 1 156 ? 22.642 5.371 -27.584 1.00 97.75 156 ASP A O 1
ATOM 1251 N N . VAL A 1 157 ? 20.506 5.907 -27.193 1.00 97.88 157 VAL A N 1
ATOM 1252 C CA . VAL A 1 157 ? 20.159 6.123 -28.608 1.00 97.88 157 VAL A CA 1
ATOM 1253 C C . VAL A 1 157 ? 20.964 7.277 -29.214 1.00 97.88 157 VAL A C 1
ATOM 1255 O O . VAL A 1 157 ? 21.477 7.159 -30.330 1.00 97.88 157 VAL A O 1
ATOM 1258 N N . MET A 1 158 ? 21.097 8.395 -28.498 1.00 96.56 158 MET A N 1
ATOM 1259 C CA . MET A 1 158 ? 21.885 9.542 -28.962 1.00 96.56 158 MET A CA 1
ATOM 1260 C C . MET A 1 158 ? 23.374 9.199 -29.090 1.00 96.56 158 MET A C 1
ATOM 1262 O O . MET A 1 158 ? 24.026 9.604 -30.055 1.00 96.56 158 MET A O 1
ATOM 1266 N N . GLU A 1 159 ? 23.911 8.422 -28.156 1.00 97.31 159 GLU A N 1
ATOM 1267 C CA . GLU A 1 159 ? 25.298 7.966 -28.175 1.00 97.31 159 GLU A CA 1
ATOM 1268 C C . GLU A 1 159 ? 25.553 6.941 -29.289 1.00 97.31 159 GLU A C 1
ATOM 1270 O O . GLU A 1 159 ? 26.520 7.069 -30.046 1.00 97.31 159 GLU A O 1
ATOM 1275 N N . ALA A 1 160 ? 24.635 5.997 -29.500 1.00 97.56 160 ALA A N 1
ATOM 1276 C CA . ALA A 1 160 ? 24.674 5.071 -30.630 1.00 97.56 160 ALA A CA 1
ATOM 1277 C C . ALA A 1 160 ? 24.657 5.813 -31.977 1.00 97.56 160 ALA A C 1
ATOM 1279 O O . ALA A 1 160 ? 25.417 5.485 -32.890 1.00 97.56 160 ALA A O 1
ATOM 1280 N N . LYS A 1 161 ? 23.849 6.874 -32.103 1.00 98.12 161 LYS A N 1
ATOM 1281 C CA . LYS A 1 161 ? 23.855 7.718 -33.304 1.00 98.12 161 LYS A CA 1
ATOM 1282 C C . LYS A 1 161 ? 25.207 8.408 -33.502 1.00 98.12 161 LYS A C 1
ATOM 1284 O O . LYS A 1 161 ? 25.742 8.396 -34.610 1.00 98.12 161 LYS A O 1
ATOM 1289 N N . ARG A 1 162 ? 25.784 8.966 -32.434 1.00 97.31 162 ARG A N 1
ATOM 1290 C CA . ARG A 1 162 ? 27.095 9.632 -32.476 1.00 97.31 162 ARG A CA 1
ATOM 1291 C C . ARG A 1 162 ? 28.209 8.674 -32.906 1.00 97.31 162 ARG A C 1
ATOM 1293 O O . ARG A 1 162 ? 29.014 9.023 -33.766 1.00 97.31 162 ARG A O 1
ATOM 1300 N N . THR A 1 163 ? 28.239 7.466 -32.347 1.00 96.75 163 THR A N 1
ATOM 1301 C CA . THR A 1 163 ? 29.235 6.445 -32.715 1.00 96.75 163 THR A CA 1
ATOM 1302 C C . THR A 1 163 ? 29.061 5.967 -34.154 1.00 96.75 163 THR A C 1
ATOM 1304 O O . THR A 1 163 ? 30.053 5.799 -34.864 1.00 96.75 163 THR A O 1
ATOM 1307 N N . LEU A 1 164 ? 27.822 5.812 -34.633 1.00 97.06 164 LEU A N 1
ATOM 1308 C CA . LEU A 1 164 ? 27.556 5.485 -36.032 1.00 97.06 164 LEU A CA 1
ATOM 1309 C C . LEU A 1 164 ? 28.082 6.579 -36.968 1.00 97.06 164 LEU A C 1
ATOM 1311 O O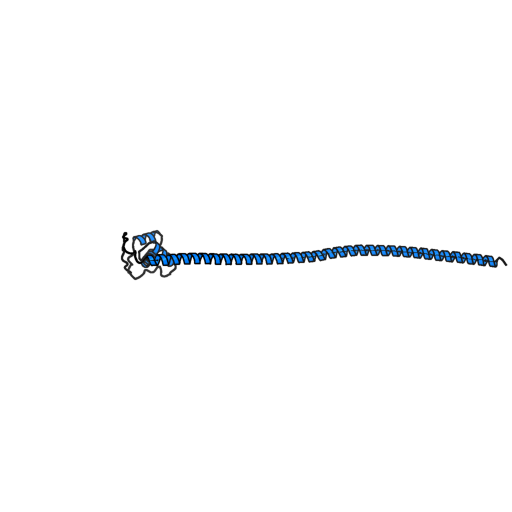 . LEU A 1 164 ? 28.757 6.264 -37.947 1.00 97.06 164 LEU A O 1
ATOM 1315 N N . GLU A 1 165 ? 27.818 7.850 -36.669 1.00 96.44 165 GLU A N 1
ATOM 1316 C CA . GLU A 1 165 ? 28.329 8.980 -37.452 1.00 96.44 165 GLU A CA 1
ATOM 1317 C C . GLU A 1 165 ? 29.864 9.025 -37.466 1.00 96.44 165 GLU A C 1
ATOM 1319 O O . GLU A 1 165 ? 30.471 9.241 -38.517 1.00 96.44 165 GLU A O 1
ATOM 1324 N N . GLU A 1 166 ? 30.515 8.768 -36.330 1.00 96.62 166 GLU A N 1
ATOM 1325 C CA . GLU A 1 166 ? 31.975 8.687 -36.252 1.00 96.62 166 GLU A CA 1
ATOM 1326 C C . GLU A 1 166 ? 32.530 7.509 -37.069 1.00 96.62 166 GLU A C 1
ATOM 1328 O O . GLU A 1 166 ? 33.502 7.666 -37.811 1.00 96.62 166 GLU A O 1
ATOM 1333 N N . ASN A 1 167 ? 31.884 6.344 -37.006 1.00 96.38 167 ASN A N 1
ATOM 1334 C CA . ASN A 1 167 ? 32.255 5.175 -37.800 1.00 96.38 167 ASN A CA 1
ATOM 1335 C C . ASN A 1 167 ? 32.074 5.428 -39.302 1.00 96.38 167 ASN A C 1
ATOM 1337 O O . ASN A 1 167 ? 32.942 5.061 -40.095 1.00 96.38 167 ASN A O 1
ATOM 1341 N N . GLN A 1 168 ? 30.997 6.111 -39.704 1.00 95.94 168 GLN A N 1
ATOM 1342 C CA . GLN A 1 168 ? 30.796 6.546 -41.088 1.00 95.94 168 GLN A CA 1
ATOM 1343 C C . GLN A 1 168 ? 31.907 7.505 -41.531 1.00 95.94 168 GLN A C 1
ATOM 1345 O O . GLN A 1 168 ? 32.468 7.324 -42.611 1.00 95.94 168 GLN A O 1
ATOM 1350 N N . ARG A 1 169 ? 32.298 8.475 -40.690 1.00 95.88 169 ARG A N 1
ATOM 1351 C CA . ARG A 1 169 ? 33.435 9.373 -40.969 1.00 95.88 169 ARG A CA 1
ATOM 1352 C C . ARG A 1 169 ? 34.741 8.602 -41.135 1.00 95.88 169 ARG A C 1
ATOM 1354 O O . ARG A 1 169 ? 35.441 8.816 -42.120 1.00 95.88 169 ARG A O 1
ATOM 1361 N N . LYS A 1 170 ? 35.054 7.674 -40.225 1.00 95.81 170 LYS A N 1
ATOM 1362 C CA . LYS A 1 170 ? 36.246 6.810 -40.316 1.00 95.81 170 LYS A CA 1
ATOM 1363 C C . LYS A 1 170 ? 36.242 5.984 -41.601 1.00 95.81 170 LYS A C 1
ATOM 1365 O O . LYS A 1 170 ? 37.263 5.908 -42.281 1.00 95.81 170 LYS A O 1
ATOM 1370 N N . ARG A 1 171 ? 35.088 5.425 -41.980 1.00 95.44 171 ARG A N 1
ATOM 1371 C CA . ARG A 1 171 ? 34.924 4.672 -43.231 1.00 95.44 171 ARG A CA 1
ATOM 1372 C C . ARG A 1 171 ? 35.143 5.555 -44.460 1.00 95.44 171 ARG A C 1
ATOM 1374 O O . ARG A 1 171 ? 35.851 5.136 -45.368 1.00 95.44 171 ARG A O 1
ATOM 1381 N N . TRP A 1 172 ? 34.611 6.776 -44.469 1.00 93.75 172 TRP A N 1
ATOM 1382 C CA . TRP A 1 172 ? 34.845 7.756 -45.537 1.00 93.75 172 TRP A CA 1
ATOM 1383 C C . TRP A 1 172 ? 36.314 8.164 -45.651 1.00 93.75 172 TRP A C 1
ATOM 1385 O O . TRP A 1 172 ? 36.854 8.187 -46.755 1.00 93.75 172 TRP A O 1
ATOM 1395 N N . VAL A 1 173 ? 36.983 8.432 -44.527 1.00 94.06 173 VAL A N 1
ATOM 1396 C CA . VAL A 1 173 ? 38.419 8.752 -44.503 1.00 94.06 173 VAL A CA 1
ATOM 1397 C C . VAL A 1 173 ? 39.238 7.574 -45.027 1.00 94.06 173 VAL A C 1
ATOM 1399 O O . VAL A 1 173 ? 40.101 7.771 -45.882 1.00 94.06 173 VAL A O 1
ATOM 1402 N N . SER A 1 174 ? 38.934 6.350 -44.586 1.00 93.56 174 SER A N 1
ATOM 1403 C CA . SER A 1 174 ? 39.589 5.121 -45.053 1.00 93.56 174 SER A CA 1
ATOM 1404 C C . SER A 1 174 ? 39.372 4.883 -46.551 1.00 93.56 174 SER A C 1
ATOM 1406 O O . SER A 1 174 ? 40.317 4.576 -47.276 1.00 93.56 174 SER A O 1
ATOM 1408 N N . TYR A 1 175 ? 38.147 5.081 -47.043 1.00 92.50 175 TYR A N 1
ATOM 1409 C CA . TYR A 1 175 ? 37.833 4.973 -48.466 1.00 92.50 175 TYR A CA 1
ATOM 1410 C C . TYR A 1 175 ? 38.582 6.031 -49.286 1.00 92.50 175 TYR A C 1
ATOM 1412 O O . TYR A 1 175 ? 39.224 5.703 -50.280 1.00 92.50 175 TYR A O 1
ATOM 1420 N N . SER A 1 176 ? 38.581 7.289 -48.839 1.00 90.94 176 SER A N 1
ATOM 1421 C CA . SER A 1 176 ? 39.290 8.384 -49.510 1.00 90.94 176 SER A CA 1
ATOM 1422 C C . SER A 1 176 ? 40.804 8.161 -49.547 1.00 90.94 176 SER A C 1
ATOM 1424 O O . SER A 1 176 ? 41.442 8.460 -50.556 1.00 90.94 176 SER A O 1
ATOM 1426 N N . THR A 1 177 ? 41.388 7.628 -48.471 1.00 89.56 177 THR A N 1
ATOM 1427 C CA . THR A 1 177 ? 42.821 7.290 -48.422 1.00 89.56 177 THR A CA 1
ATOM 1428 C C . THR A 1 177 ? 43.156 6.121 -49.341 1.00 89.56 177 THR A C 1
ATOM 1430 O O . THR A 1 177 ? 44.124 6.223 -50.089 1.00 89.56 177 THR A O 1
ATOM 1433 N N . HIS A 1 178 ? 42.337 5.064 -49.381 1.00 91.00 178 HIS A N 1
ATOM 1434 C CA . HIS A 1 178 ? 42.520 3.957 -50.329 1.00 91.00 178 HIS A CA 1
ATOM 1435 C C . HIS A 1 178 ? 42.397 4.408 -51.790 1.00 91.00 178 HIS A C 1
ATOM 1437 O O . HIS A 1 178 ? 43.240 4.054 -52.610 1.00 91.00 178 HIS A O 1
ATOM 1443 N N . VAL A 1 179 ? 41.390 5.222 -52.126 1.00 87.88 179 VAL A N 1
ATOM 1444 C CA . VAL A 1 179 ? 41.215 5.760 -53.487 1.00 87.88 179 VAL A CA 1
ATOM 1445 C C . VAL A 1 179 ? 42.381 6.676 -53.871 1.00 87.88 179 VAL A C 1
ATOM 1447 O O . VAL A 1 179 ? 42.882 6.590 -54.993 1.00 87.88 179 VAL A O 1
ATOM 1450 N N . GLY A 1 180 ? 42.852 7.523 -52.950 1.00 84.56 180 GLY A N 1
ATOM 1451 C CA . GLY A 1 180 ? 44.035 8.360 -53.158 1.00 84.56 180 GLY A CA 1
ATOM 1452 C C . GLY A 1 180 ? 45.305 7.536 -53.386 1.00 84.56 180 GLY A C 1
ATOM 1453 O O . GLY A 1 180 ? 46.046 7.800 -54.332 1.00 84.56 180 GLY A O 1
ATOM 1454 N N . TYR A 1 181 ? 45.515 6.494 -52.578 1.00 80.25 181 TYR A N 1
ATOM 1455 C CA . TYR A 1 181 ? 46.640 5.571 -52.722 1.00 80.25 181 TYR A CA 1
ATOM 1456 C C . TYR A 1 181 ? 46.593 4.829 -54.065 1.00 80.25 181 TYR A C 1
ATOM 1458 O O . TYR A 1 181 ? 47.591 4.794 -54.781 1.00 80.25 181 TYR A O 1
ATOM 1466 N N . PHE A 1 182 ? 45.423 4.316 -54.465 1.00 77.31 182 PHE A N 1
ATOM 1467 C CA . PHE A 1 182 ? 45.242 3.623 -55.743 1.00 77.31 182 PHE A CA 1
ATOM 1468 C C . PHE A 1 182 ? 45.471 4.550 -56.947 1.00 77.31 182 PHE A C 1
ATOM 1470 O O . PHE A 1 182 ? 46.174 4.172 -57.882 1.00 77.31 182 PHE A O 1
ATOM 1477 N N . ARG A 1 183 ? 44.956 5.790 -56.910 1.00 76.31 183 ARG A N 1
ATOM 1478 C CA . ARG A 1 183 ? 45.208 6.799 -57.958 1.00 76.31 183 ARG A CA 1
ATOM 1479 C C . ARG A 1 183 ? 46.689 7.159 -58.066 1.00 76.31 183 ARG A C 1
ATOM 1481 O O . ARG A 1 183 ? 47.204 7.203 -59.177 1.00 76.31 183 ARG A O 1
ATOM 1488 N N . SER A 1 184 ? 47.362 7.380 -56.936 1.00 75.50 184 SER A N 1
ATOM 1489 C CA . SER A 1 184 ? 48.788 7.730 -56.902 1.00 75.50 184 SER A CA 1
ATOM 1490 C C . SER A 1 184 ? 49.667 6.590 -57.436 1.00 75.50 184 SER A C 1
ATOM 1492 O O . SER A 1 184 ? 50.565 6.802 -58.255 1.00 75.50 184 SER A O 1
ATOM 1494 N N . ASN A 1 185 ? 49.350 5.350 -57.057 1.00 76.94 185 ASN A N 1
ATOM 1495 C CA . ASN A 1 185 ? 50.075 4.172 -57.524 1.00 76.94 185 ASN A CA 1
ATOM 1496 C C . ASN A 1 185 ? 49.845 3.917 -59.027 1.00 76.94 185 ASN A C 1
ATOM 1498 O O . ASN A 1 185 ? 50.794 3.662 -59.763 1.00 76.94 185 ASN A O 1
ATOM 1502 N N . ALA A 1 186 ? 48.613 4.095 -59.523 1.00 76.06 186 ALA A N 1
ATOM 1503 C CA . ALA A 1 186 ? 48.312 4.019 -60.955 1.00 76.06 186 ALA A CA 1
ATOM 1504 C C . ALA A 1 186 ? 49.070 5.081 -61.770 1.00 76.06 186 ALA A C 1
ATOM 1506 O O . ALA A 1 186 ? 49.613 4.762 -62.829 1.00 76.06 186 ALA A O 1
ATOM 1507 N N . THR A 1 187 ? 49.172 6.321 -61.270 1.00 73.31 187 THR A N 1
ATOM 1508 C CA . THR A 1 187 ? 49.992 7.354 -61.923 1.00 73.31 187 THR A CA 1
ATOM 1509 C C . THR A 1 187 ? 51.476 7.007 -61.915 1.00 73.31 187 THR A C 1
ATOM 1511 O O . THR A 1 187 ? 52.140 7.230 -62.922 1.00 73.31 187 THR A O 1
ATOM 1514 N N . HIS A 1 188 ? 51.992 6.418 -60.833 1.00 72.94 188 HIS A N 1
ATOM 1515 C CA . HIS A 1 188 ? 53.391 6.000 -60.748 1.00 72.94 188 HIS A CA 1
ATOM 1516 C C . HIS A 1 188 ? 53.710 4.866 -61.737 1.00 72.94 188 HIS A C 1
ATOM 1518 O O . HIS A 1 188 ? 54.721 4.929 -62.432 1.00 72.94 188 HIS A O 1
ATOM 1524 N N . ILE A 1 189 ? 52.819 3.875 -61.868 1.00 74.19 189 ILE A N 1
ATOM 1525 C CA . ILE A 1 189 ? 52.938 2.793 -62.859 1.00 74.19 189 ILE A CA 1
ATOM 1526 C C . ILE A 1 189 ? 52.901 3.356 -64.284 1.00 74.19 189 ILE A C 1
ATOM 1528 O O . ILE A 1 189 ? 53.770 3.023 -65.083 1.00 74.19 189 ILE A O 1
ATOM 1532 N N . PHE A 1 190 ? 51.962 4.256 -64.599 1.00 71.31 190 PHE A N 1
ATOM 1533 C CA . PHE A 1 190 ? 51.899 4.899 -65.917 1.00 71.31 190 PHE A CA 1
ATOM 1534 C C . PHE A 1 190 ? 53.168 5.693 -66.242 1.00 71.31 190 PHE A C 1
ATOM 1536 O O . PHE A 1 190 ? 53.688 5.581 -67.350 1.00 71.31 190 PHE A O 1
ATOM 1543 N N . TYR A 1 191 ? 53.689 6.464 -65.282 1.00 69.44 191 TYR A N 1
ATOM 1544 C CA . TYR A 1 191 ? 54.924 7.234 -65.457 1.00 69.44 191 TYR A CA 1
ATOM 1545 C C . TYR A 1 191 ? 56.136 6.323 -65.682 1.00 69.44 191 TYR A C 1
ATOM 1547 O O . TYR A 1 191 ? 56.998 6.628 -66.504 1.00 69.44 191 TYR A O 1
ATOM 1555 N N . PHE A 1 192 ? 56.193 5.189 -64.978 1.00 71.12 192 PHE A N 1
ATOM 1556 C CA . PHE A 1 192 ? 57.245 4.190 -65.141 1.00 71.12 192 PHE A CA 1
ATOM 1557 C C . PHE A 1 192 ? 57.155 3.490 -66.508 1.00 71.12 192 PHE A C 1
ATOM 1559 O O . PHE A 1 192 ? 58.161 3.389 -67.208 1.00 71.12 192 PHE A O 1
ATOM 1566 N N . GLN A 1 193 ? 55.948 3.111 -66.945 1.00 69.12 193 GLN A N 1
ATOM 1567 C CA . GLN A 1 193 ? 55.699 2.500 -68.255 1.00 69.12 193 GLN A CA 1
ATOM 1568 C C . GLN A 1 193 ? 56.083 3.445 -69.409 1.00 69.12 193 GLN A C 1
ATOM 1570 O O . GLN A 1 193 ? 56.780 3.025 -70.330 1.00 69.12 193 GLN A O 1
ATOM 1575 N N . LEU A 1 194 ? 55.698 4.730 -69.329 1.00 68.31 194 LEU A N 1
ATOM 1576 C CA . LEU A 1 194 ? 56.048 5.754 -70.328 1.00 68.31 194 LEU A CA 1
ATOM 1577 C C . LEU A 1 194 ? 57.563 5.966 -70.431 1.00 68.31 194 LEU A C 1
ATOM 1579 O O . LEU A 1 194 ? 58.105 6.166 -71.519 1.00 68.31 194 LEU A O 1
ATOM 1583 N N . ARG A 1 195 ? 58.255 5.931 -69.289 1.00 66.25 195 ARG A N 1
ATOM 1584 C CA . ARG A 1 195 ? 59.707 6.120 -69.224 1.00 66.25 195 ARG A CA 1
ATOM 1585 C C . ARG A 1 195 ? 60.465 4.913 -69.782 1.00 66.25 195 ARG A C 1
ATOM 1587 O O . ARG A 1 195 ? 61.504 5.107 -70.402 1.00 66.25 195 ARG A O 1
ATOM 1594 N N . CYS A 1 196 ? 59.931 3.699 -69.630 1.00 64.44 196 CYS A N 1
ATOM 1595 C CA . CYS A 1 196 ? 60.468 2.495 -70.269 1.00 64.44 196 CYS A CA 1
ATOM 1596 C C . CYS A 1 196 ? 60.252 2.479 -71.793 1.00 64.44 196 CYS A C 1
ATOM 1598 O O . CYS A 1 196 ? 61.144 2.042 -72.511 1.00 64.44 196 CYS A O 1
ATOM 1600 N N . THR A 1 197 ? 59.125 2.984 -72.310 1.00 62.12 197 THR A N 1
ATOM 1601 C CA . THR A 1 197 ? 58.858 3.017 -73.765 1.00 62.12 197 THR A CA 1
ATOM 1602 C C . THR A 1 197 ? 59.642 4.088 -74.524 1.00 62.12 197 THR A C 1
ATOM 1604 O O . THR A 1 197 ? 59.882 3.926 -75.713 1.00 62.12 197 THR A O 1
ATOM 1607 N N . HIS A 1 198 ? 60.045 5.174 -73.860 1.00 60.12 198 HIS A N 1
ATOM 1608 C CA . HIS A 1 198 ? 60.858 6.244 -74.458 1.00 60.12 198 HIS A CA 1
ATOM 1609 C C . HIS A 1 198 ? 62.377 6.066 -74.256 1.00 60.12 198 HIS A C 1
ATOM 1611 O O . HIS A 1 198 ? 63.145 6.923 -74.685 1.00 60.12 198 HIS A O 1
ATOM 1617 N N . GLY A 1 199 ? 62.808 5.002 -73.570 1.00 59.06 199 GLY A N 1
ATOM 1618 C CA . GLY A 1 199 ? 64.208 4.751 -73.206 1.00 59.06 199 GLY A CA 1
ATOM 1619 C C . GLY A 1 199 ? 64.895 3.601 -73.955 1.00 59.06 199 GLY A C 1
ATOM 1620 O O . GLY A 1 199 ? 65.970 3.194 -73.521 1.00 59.06 199 GLY A O 1
ATOM 1621 N N . CYS A 1 200 ? 64.289 3.061 -75.018 1.00 46.34 200 CYS A N 1
ATOM 1622 C CA . CYS A 1 200 ? 64.909 2.110 -75.952 1.00 46.34 200 CYS A CA 1
ATOM 1623 C C . CYS A 1 200 ? 65.101 2.761 -77.321 1.00 46.34 200 CYS A C 1
ATOM 1625 O O . CYS A 1 200 ? 64.195 3.523 -77.729 1.00 46.34 200 CYS A O 1
#

Organism: Aegilops tauschii subsp. strangulata (NCBI:txid200361)

Foldseek 3Di:
DDQADADPVLLVVCVVVVHDSQLLSVLRQVLVNPDSVSSVVSCVVCVPPPCSSPHDPDHDDDDDDPDDDDDDPDPDPVVVVVVVVVVVVVVVVVVVVVVVVVVVVVVVVVVVVVVVVVVVVVVVVVVVVVVVVVVVVVVVVVVVVVVVVVVVVVVVVVVVVVVVVVVVVVVVVVVVVVVVVVVVVVVVVVVVVVCVVVPD

Secondary structure (DSSP, 8-state):
-PPP---HHHHHHHHHTT--HHHHHHHHHHHTTS-HHHHHHHHHHTTT-TTTTSPP----------------S-TTSSHHHHHHHHHHHHHHHHHHHHHHHHHHHHHHHHHHHHHHHHHHHHHHHHHHHHHHHHHHHHHHHHHHHHHHHHHHHHHHHHHHHHHHHHHHHHHHHHHHHHHHHHHHHHHHHHHHHHHHHT--

InterPro domains:
  IPR009060 UBA-like superfamily [SSF46934] (4-57)
  IPR015940 Ubiquitin-associated domain [PF22562] (7-54)
  IPR015940 Ubiquitin-associated domain [PS50030] (5-46)
  IPR015940 Ubiquitin-associated domain [SM00165] (7-45)

Sequence (200 aa):
MAVPQVDKKMLGELEVMGFPAVRSIRALHYSGNSNLESAINWLLEHESDPDIDQLPLVSREISIECGDTSNEVRNSAQGMRTHAQERKSEEQATAGSQKEISQVERELNANEHEEEDRKRVLALHKSKRDEEEKSRGRIRNQLQEDKRERIQAAKDVMEAKRTLEENQRKRWVSYSTHVGYFRSNATHIFYFQLRCTHGC